Protein AF-A0A1Y1X8G3-F1 (afdb_monomer_lite)

Sequence (186 aa):
MAKITELDNQVKHKPRPRKPLIDDIPEAEKHRIIEETGILKQVKIPKPENQPPPEGYFLQAVLFTIPFTLLFGLFEALVYQQYNNEVTIAMICKKMVKVFPGLLLIIFITCRFRDLKLMTPALTVIGAISGCYLLHVLYNDPAFGVMMRCPGLATFWIYCIFQLDLIPCLISLLPVGAYYYFYYHV

Secondary structure (DSSP, 8-state):
---SSSSSS----PPP-PPPTTTTS-HHHHHHHHHHS-HHHH--------SPPTTHHHHHHHHHHHHHHHHHHHHHHHHHHHTT----HHHHHHHHHHHHHHHHHHHHHHHHTTT-TTHHHHHHHHHHHHHHHHHHHHHH---HHHHTTHHHHHHHHHHHHHHS-HHHHHHHHHHHHHHHHHHH--

Structure (mmCIF, N/CA/C/O backbone):
data_AF-A0A1Y1X8G3-F1
#
_entry.id   AF-A0A1Y1X8G3-F1
#
loop_
_atom_site.group_PDB
_atom_site.id
_atom_site.type_symbol
_atom_site.label_atom_id
_atom_site.label_alt_id
_atom_site.label_comp_id
_atom_site.label_asym_id
_atom_site.label_entity_id
_atom_site.label_seq_id
_atom_site.pdbx_PDB_ins_code
_atom_site.Cartn_x
_atom_site.Cartn_y
_atom_site.Cartn_z
_atom_site.occupancy
_atom_site.B_iso_or_equiv
_atom_site.auth_seq_id
_atom_site.auth_comp_id
_atom_site.auth_asym_id
_atom_site.auth_atom_id
_atom_site.pdbx_PDB_model_num
ATOM 1 N N . MET A 1 1 ? -75.834 -36.274 24.397 1.00 44.62 1 MET A N 1
ATOM 2 C CA . MET A 1 1 ? -75.305 -35.761 23.113 1.00 44.62 1 MET A CA 1
ATOM 3 C C . MET A 1 1 ? -75.464 -34.231 23.074 1.00 44.62 1 MET A C 1
ATOM 5 O O . MET A 1 1 ? -76.351 -33.744 22.403 1.00 44.62 1 MET A O 1
ATOM 9 N N . ALA A 1 2 ? -74.790 -33.380 23.851 1.00 47.91 2 ALA A N 1
ATOM 10 C CA . ALA A 1 2 ? -73.426 -33.361 24.401 1.00 47.91 2 ALA A CA 1
ATOM 11 C C . ALA A 1 2 ? -72.282 -33.093 23.393 1.00 47.91 2 ALA A C 1
ATOM 13 O O . ALA A 1 2 ? -71.134 -33.371 23.713 1.00 47.91 2 ALA A O 1
ATOM 14 N N . LYS A 1 3 ? -72.553 -32.564 22.185 1.00 49.69 3 LYS A N 1
ATOM 15 C CA . LYS A 1 3 ? -71.464 -32.161 21.264 1.00 49.69 3 LYS A CA 1
ATOM 16 C C . LYS A 1 3 ? -71.778 -31.029 20.279 1.00 49.69 3 LYS A C 1
ATOM 18 O O . LYS A 1 3 ? -71.096 -30.891 19.273 1.00 49.69 3 LYS A O 1
ATOM 23 N N . ILE A 1 4 ? -72.789 -30.210 20.566 1.00 44.44 4 ILE A N 1
ATOM 24 C CA . ILE A 1 4 ? -73.095 -29.001 19.772 1.00 44.44 4 ILE A CA 1
ATOM 25 C C . ILE A 1 4 ? -73.105 -27.762 20.694 1.00 44.44 4 ILE A C 1
ATOM 27 O O . ILE A 1 4 ? -73.779 -26.772 20.455 1.00 44.44 4 ILE A O 1
ATOM 31 N N . THR A 1 5 ? -72.335 -27.855 21.785 1.00 51.22 5 THR A N 1
ATOM 32 C CA . THR A 1 5 ? -72.200 -26.882 22.880 1.00 51.22 5 THR A CA 1
ATOM 33 C C . THR A 1 5 ? -71.056 -25.877 22.667 1.00 51.22 5 THR A C 1
ATOM 35 O O . THR A 1 5 ? -70.862 -25.029 23.523 1.00 51.22 5 THR A O 1
ATOM 38 N N . GLU A 1 6 ? -70.287 -25.892 21.570 1.00 49.03 6 GLU A N 1
ATOM 39 C CA . GLU A 1 6 ? -68.989 -25.173 21.592 1.00 49.03 6 GLU A CA 1
ATOM 40 C C . GLU A 1 6 ? -68.577 -24.350 20.365 1.00 49.03 6 GLU A C 1
ATOM 42 O O . GLU A 1 6 ? -67.498 -23.764 20.389 1.00 49.03 6 GLU A O 1
ATOM 47 N N . LEU A 1 7 ? -69.390 -24.238 19.310 1.00 45.31 7 LEU A N 1
ATOM 48 C CA . LEU A 1 7 ? -68.923 -23.609 18.060 1.00 45.31 7 LEU A CA 1
ATOM 49 C C . LEU A 1 7 ? -69.555 -22.260 17.695 1.00 45.31 7 LEU A C 1
ATOM 51 O O . LEU A 1 7 ? -69.033 -21.604 16.801 1.00 45.31 7 LEU A O 1
ATOM 55 N N . ASP A 1 8 ? -70.591 -21.801 18.404 1.00 40.75 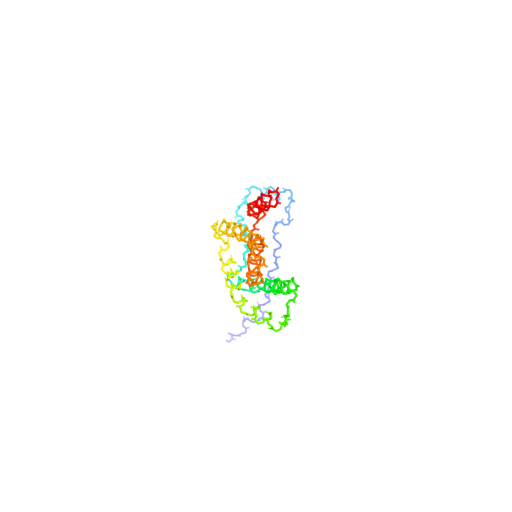8 ASP A N 1
ATOM 56 C CA . ASP A 1 8 ? -71.293 -20.548 18.053 1.00 40.75 8 ASP A CA 1
ATOM 57 C C . ASP A 1 8 ? -70.957 -19.350 18.966 1.00 40.75 8 ASP A C 1
ATOM 59 O O . ASP A 1 8 ? -71.380 -18.227 18.724 1.00 40.75 8 ASP A O 1
ATOM 63 N N . ASN A 1 9 ? -70.135 -19.549 20.004 1.00 43.03 9 ASN A N 1
ATOM 64 C CA . ASN A 1 9 ? -69.800 -18.500 20.981 1.00 43.03 9 ASN A CA 1
ATOM 65 C C . ASN A 1 9 ? -68.307 -18.121 20.990 1.00 43.03 9 ASN A C 1
ATOM 67 O O . ASN A 1 9 ? -67.725 -17.812 22.026 1.00 43.03 9 ASN A O 1
ATOM 71 N N . GLN A 1 10 ? -67.663 -18.179 19.821 1.00 40.12 10 GLN A N 1
ATOM 72 C CA . GLN A 1 10 ? -66.261 -17.786 19.622 1.00 40.12 10 GLN A CA 1
ATOM 73 C C . GLN A 1 10 ? -66.135 -16.652 18.595 1.00 40.12 10 GLN A C 1
ATOM 75 O O . GLN A 1 10 ? -65.187 -16.607 17.807 1.00 40.12 10 GLN A O 1
ATOM 80 N N . VAL A 1 11 ? -67.047 -15.670 18.626 1.00 44.25 11 VAL A N 1
ATOM 81 C CA . VAL A 1 11 ? -66.766 -14.352 18.032 1.00 44.25 11 VAL A CA 1
ATOM 82 C C . VAL A 1 11 ? -65.806 -13.627 18.970 1.00 44.25 11 VAL A C 1
ATOM 84 O O . VAL A 1 11 ? -66.155 -12.813 19.818 1.00 44.25 11 VAL A O 1
ATOM 87 N N . LYS A 1 12 ? -64.548 -14.023 18.817 1.00 41.88 12 LYS A N 1
ATOM 88 C CA . LYS A 1 12 ? -63.339 -13.501 19.433 1.00 41.88 12 LYS A CA 1
ATOM 89 C C . LYS A 1 12 ? -63.343 -11.972 19.319 1.00 41.88 12 LYS A C 1
ATOM 91 O O . LYS A 1 12 ? -62.956 -11.419 18.288 1.00 41.88 12 LYS A O 1
ATOM 96 N N . HIS A 1 13 ? -63.764 -11.268 20.371 1.00 40.78 13 HIS A N 1
ATOM 97 C CA . HIS A 1 13 ? -63.481 -9.843 20.513 1.00 40.78 13 HIS A CA 1
ATOM 98 C C . HIS A 1 13 ? -61.962 -9.685 20.592 1.00 40.78 13 HIS A C 1
ATOM 100 O O . HIS A 1 13 ? -61.344 -9.817 21.645 1.00 40.78 13 HIS A O 1
ATOM 106 N N . LYS A 1 14 ? -61.345 -9.448 19.432 1.00 38.62 14 LYS A N 1
ATOM 107 C CA . LYS A 1 14 ? -59.954 -9.030 19.317 1.00 38.62 14 LYS A CA 1
ATOM 108 C C . LYS A 1 14 ? -59.803 -7.788 20.203 1.00 38.62 14 LYS A C 1
ATOM 110 O O . LYS A 1 14 ? -60.509 -6.807 19.947 1.00 38.62 14 LYS A O 1
ATOM 115 N N . PRO A 1 15 ? -58.951 -7.796 21.245 1.00 44.00 15 PRO A N 1
ATOM 116 C CA . PRO A 1 15 ? -58.710 -6.584 22.006 1.00 44.00 15 PRO A CA 1
ATOM 117 C C . PRO A 1 15 ? -58.197 -5.543 21.014 1.00 44.00 15 PRO A C 1
ATOM 119 O O . PRO A 1 15 ? -57.193 -5.761 20.330 1.00 44.00 15 PRO A O 1
ATOM 122 N N . ARG A 1 16 ? -58.936 -4.436 20.869 1.00 44.53 16 ARG A N 1
ATOM 123 C CA . ARG A 1 16 ? -58.422 -3.258 20.167 1.00 44.53 16 ARG A CA 1
ATOM 124 C C . ARG A 1 16 ? -57.069 -2.934 20.807 1.00 44.53 16 ARG A C 1
ATOM 126 O O . ARG A 1 16 ? -56.993 -3.004 22.038 1.00 44.53 16 ARG A O 1
ATOM 133 N N . PRO A 1 17 ? -56.018 -2.627 20.028 1.00 44.84 17 PRO A N 1
ATOM 134 C CA . PRO A 1 17 ? -54.767 -2.178 20.616 1.00 44.84 17 PRO A CA 1
ATOM 135 C C . PRO A 1 17 ? -55.121 -0.985 21.501 1.00 44.84 17 PRO A C 1
ATOM 137 O O . PRO A 1 17 ? -55.608 0.031 21.002 1.00 44.84 17 PRO A O 1
ATOM 140 N N . ARG A 1 18 ? -55.000 -1.144 22.827 1.00 47.16 18 ARG A N 1
ATOM 141 C CA . ARG A 1 18 ? -55.099 -0.004 23.735 1.00 47.16 18 ARG A CA 1
ATOM 142 C C . ARG A 1 18 ? -54.026 0.948 23.238 1.00 47.16 18 ARG A C 1
ATOM 144 O O . ARG A 1 18 ? -52.855 0.566 23.219 1.00 47.16 18 ARG A O 1
ATOM 151 N N . LYS A 1 19 ? -54.423 2.140 22.784 1.00 47.66 19 LYS A N 1
ATOM 152 C CA . LYS A 1 19 ? -53.458 3.227 22.652 1.00 47.66 19 LYS A CA 1
ATOM 153 C C . LYS A 1 19 ? -52.703 3.278 23.984 1.00 47.66 19 LYS A C 1
ATOM 155 O O . LYS A 1 19 ? -53.359 3.171 25.028 1.00 47.66 19 LYS A O 1
ATOM 160 N N . PRO A 1 20 ? -51.364 3.302 23.980 1.00 59.56 20 PRO A N 1
ATOM 161 C CA . PRO A 1 20 ? -50.639 3.441 25.230 1.00 59.56 20 PRO A CA 1
ATOM 162 C C . PRO A 1 20 ? -51.180 4.687 25.948 1.00 59.56 20 PRO A C 1
ATOM 164 O O . PRO A 1 20 ? -51.382 5.708 25.296 1.00 59.56 20 PRO A O 1
ATOM 167 N N . LEU A 1 21 ? -51.410 4.622 27.269 1.00 58.06 21 LEU A N 1
ATOM 168 C CA . LEU A 1 21 ? -51.869 5.748 28.122 1.00 58.06 21 LEU A CA 1
ATOM 169 C C . LEU A 1 21 ? -50.905 6.964 28.124 1.00 58.06 21 LEU A C 1
ATOM 171 O O . LEU A 1 21 ? -51.005 7.863 28.948 1.00 58.06 21 LEU A O 1
ATOM 175 N N . ILE A 1 22 ? -49.928 6.963 27.225 1.00 53.81 22 ILE A N 1
ATOM 176 C CA . ILE A 1 22 ? -48.846 7.925 27.096 1.00 53.81 22 ILE A CA 1
ATOM 177 C C . ILE A 1 22 ? -49.295 9.112 26.223 1.00 53.81 22 ILE A C 1
ATOM 179 O O . ILE A 1 22 ? -48.708 10.182 26.323 1.00 53.81 22 ILE A O 1
ATOM 183 N N . ASP A 1 23 ? -50.350 8.976 25.410 1.00 59.12 23 ASP A N 1
ATOM 184 C CA . ASP A 1 23 ? -50.827 10.065 24.538 1.00 59.12 23 ASP A CA 1
ATOM 185 C C . ASP A 1 23 ? -51.528 11.209 25.298 1.00 59.12 23 ASP A C 1
ATOM 187 O O . ASP A 1 23 ? -51.501 12.340 24.822 1.00 59.12 23 ASP A O 1
ATOM 191 N N . ASP A 1 24 ? -52.091 10.952 26.486 1.00 65.12 24 ASP A N 1
ATOM 192 C CA . ASP A 1 24 ? -52.867 11.940 27.264 1.00 65.12 24 ASP A CA 1
ATOM 193 C C . ASP A 1 24 ? -52.003 12.811 28.200 1.00 65.12 24 ASP A C 1
ATOM 195 O O . ASP A 1 24 ? -52.507 13.686 28.907 1.00 65.12 24 ASP A O 1
ATOM 199 N N . ILE A 1 25 ? -50.690 12.574 28.226 1.00 62.09 25 ILE A N 1
ATOM 200 C CA . ILE A 1 25 ? -49.741 13.334 29.043 1.00 62.09 25 ILE A CA 1
ATOM 201 C C . ILE A 1 25 ? -49.319 14.587 28.253 1.00 62.09 25 ILE A C 1
ATOM 203 O O . ILE A 1 25 ? -48.899 14.455 27.101 1.00 62.09 25 ILE A O 1
ATOM 207 N N . PRO A 1 26 ? -49.371 15.800 28.831 1.00 74.19 26 PRO A N 1
ATOM 208 C CA . PRO A 1 26 ? -48.812 16.993 28.198 1.00 74.19 26 PRO A CA 1
ATOM 209 C C . PRO A 1 26 ? -47.327 16.786 27.862 1.00 74.19 26 PRO A C 1
ATOM 211 O O . PRO A 1 26 ? -46.572 16.290 28.695 1.00 74.19 26 PRO A O 1
ATOM 214 N N . GLU A 1 27 ? -46.875 17.194 26.671 1.00 66.75 27 GLU A N 1
ATOM 215 C CA . GLU A 1 27 ? -45.494 16.955 26.200 1.00 66.75 27 GLU A CA 1
ATOM 216 C C . GLU A 1 27 ? -44.413 17.428 27.194 1.00 66.75 27 GLU A C 1
ATOM 218 O O . GLU A 1 27 ? -43.382 16.779 27.361 1.00 66.75 27 GLU A O 1
ATOM 223 N N . ALA A 1 28 ? -44.678 18.503 27.941 1.00 71.38 28 ALA A N 1
ATOM 224 C CA . ALA A 1 28 ? -43.782 19.002 28.985 1.00 71.38 28 ALA A CA 1
ATOM 225 C C . ALA A 1 28 ? -43.592 18.018 30.160 1.00 71.38 28 ALA A C 1
ATOM 227 O O . ALA A 1 28 ? -42.495 17.904 30.705 1.00 71.38 28 ALA A O 1
ATOM 228 N N . GLU A 1 29 ? -44.634 17.275 30.540 1.00 67.94 29 GLU A N 1
ATOM 229 C CA . GLU A 1 29 ? -44.549 16.268 31.603 1.00 67.94 29 GLU A CA 1
ATOM 230 C C . GLU A 1 29 ? -43.830 15.004 31.121 1.00 67.94 29 GLU A C 1
ATOM 232 O O . GLU A 1 29 ? -43.111 14.380 31.897 1.00 67.94 29 GLU A O 1
ATOM 237 N N . LYS A 1 30 ? -43.928 14.666 29.827 1.00 69.81 30 LYS A N 1
ATOM 238 C CA . LYS A 1 30 ? -43.169 13.552 29.235 1.00 69.81 30 LYS A CA 1
ATOM 239 C C . LYS A 1 30 ? -41.666 13.781 29.358 1.00 69.81 30 LYS A C 1
ATOM 241 O O . LYS A 1 30 ? -40.955 12.880 29.792 1.00 69.81 30 LYS A O 1
ATOM 246 N N . HIS A 1 31 ? -41.192 14.986 29.033 1.00 66.50 31 HIS A N 1
ATOM 247 C CA . HIS A 1 31 ? -39.776 15.340 29.164 1.00 66.50 31 HIS A CA 1
ATOM 248 C C . HIS A 1 31 ? -39.287 15.242 30.612 1.00 66.50 31 HIS A C 1
ATOM 250 O O . HIS A 1 31 ? -38.250 14.625 30.855 1.00 66.50 31 HIS A O 1
ATOM 256 N N . ARG A 1 32 ? -40.077 15.736 31.576 1.00 75.88 32 ARG A N 1
ATOM 257 C CA . ARG A 1 32 ? -39.757 15.610 33.006 1.00 75.88 32 ARG A CA 1
ATOM 258 C C . ARG A 1 32 ? -39.672 14.147 33.444 1.00 75.88 32 ARG A C 1
ATOM 260 O O . ARG A 1 32 ? -38.699 13.756 34.076 1.00 75.88 32 ARG A O 1
ATOM 267 N N . ILE A 1 33 ? -40.643 13.319 33.055 1.00 74.88 33 ILE A N 1
ATOM 268 C CA . ILE A 1 33 ? -40.664 11.888 33.396 1.00 74.88 33 ILE A CA 1
ATOM 269 C C . ILE A 1 33 ? -39.457 11.169 32.785 1.00 74.88 33 ILE A C 1
ATOM 271 O O . ILE A 1 33 ? -38.839 10.340 33.443 1.00 74.88 33 ILE A O 1
ATOM 275 N N . ILE A 1 34 ? -39.079 11.479 31.546 1.00 72.25 34 ILE A N 1
ATOM 276 C CA . ILE A 1 34 ? -37.925 10.867 30.873 1.00 72.25 34 ILE A CA 1
ATOM 277 C C . ILE A 1 34 ? -36.602 11.240 31.568 1.00 72.25 34 ILE A C 1
ATOM 279 O O . ILE A 1 34 ? -35.710 10.393 31.688 1.00 72.25 34 ILE A O 1
ATOM 283 N N . GLU A 1 35 ? -36.484 12.476 32.056 1.00 75.38 35 GLU A N 1
ATOM 284 C CA . GLU A 1 35 ? -35.329 12.949 32.824 1.00 75.38 35 GLU A CA 1
ATOM 285 C C . GLU A 1 35 ? -35.274 12.334 34.231 1.00 75.38 35 GLU A C 1
ATOM 287 O O . GLU A 1 35 ? -34.225 11.821 34.629 1.00 75.38 35 GLU A O 1
ATOM 292 N N . GLU A 1 36 ? -36.399 12.311 34.954 1.00 75.94 36 GLU A N 1
ATOM 293 C CA . GLU A 1 36 ? -36.515 11.772 36.318 1.00 75.94 36 GLU A CA 1
ATOM 294 C C . GLU A 1 36 ? -36.340 10.251 36.368 1.00 75.94 36 GLU A C 1
ATOM 296 O O . GLU A 1 36 ? -35.670 9.720 37.254 1.00 75.94 36 GLU A O 1
ATOM 301 N N . THR A 1 37 ? -36.909 9.529 35.402 1.00 74.31 37 THR A N 1
ATOM 302 C CA . THR A 1 37 ? -36.803 8.062 35.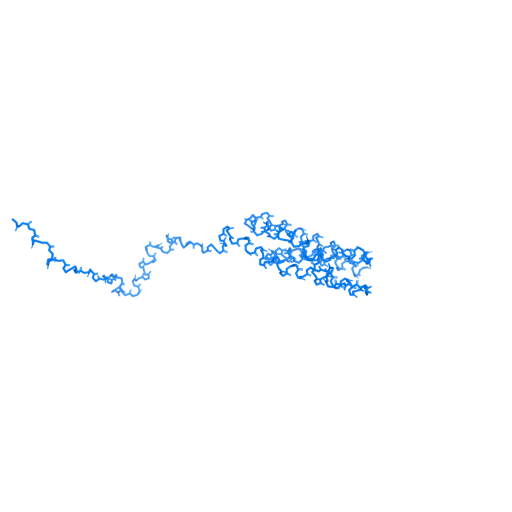340 1.00 74.31 37 THR A CA 1
ATOM 303 C C . THR A 1 37 ? -35.427 7.595 34.875 1.00 74.31 37 THR A C 1
ATOM 305 O O . THR A 1 37 ? -35.094 6.418 35.018 1.00 74.31 37 THR A O 1
ATOM 308 N N . GLY A 1 38 ? -34.612 8.490 34.303 1.00 69.94 38 GLY A N 1
ATOM 309 C CA . GLY A 1 38 ? -33.283 8.156 33.798 1.00 69.94 38 GLY A CA 1
ATOM 310 C C . GLY A 1 38 ? -33.294 7.064 32.723 1.00 69.94 38 GLY A C 1
ATOM 311 O O . GLY A 1 38 ? -32.249 6.467 32.454 1.00 69.94 38 GLY A O 1
ATOM 312 N N . ILE A 1 39 ? -34.448 6.799 32.095 1.00 71.69 39 ILE A N 1
ATOM 313 C CA . ILE A 1 39 ? -34.635 5.718 31.117 1.00 71.69 39 ILE A CA 1
ATOM 314 C C . ILE A 1 39 ? -33.644 5.869 29.962 1.00 71.69 39 ILE A C 1
ATOM 316 O O . ILE A 1 39 ? -33.047 4.885 29.537 1.00 71.69 39 ILE A O 1
ATOM 320 N N . LEU A 1 40 ? -33.358 7.100 29.524 1.00 65.06 40 LEU A N 1
ATOM 321 C CA . LEU A 1 40 ? -32.369 7.363 28.471 1.00 65.06 40 LEU A CA 1
ATOM 322 C C . LEU A 1 40 ? -30.938 6.941 28.844 1.00 65.06 40 LEU A C 1
ATOM 324 O O . LEU A 1 40 ? -30.152 6.632 27.955 1.00 65.06 40 LEU A O 1
ATOM 328 N N . LYS A 1 41 ? -30.590 6.901 30.139 1.00 66.12 41 LYS A N 1
ATOM 329 C CA . LYS A 1 41 ? -29.287 6.400 30.617 1.00 66.12 41 LYS A CA 1
ATOM 330 C C . LYS A 1 41 ? -29.274 4.877 30.773 1.00 66.12 41 LYS A C 1
ATOM 332 O O . LYS A 1 41 ? -28.214 4.267 30.657 1.00 66.12 41 LYS A O 1
ATOM 337 N N . GLN A 1 42 ? -30.428 4.267 31.053 1.00 63.94 42 GLN A N 1
ATOM 338 C CA . GLN A 1 42 ? -30.577 2.811 31.186 1.00 63.94 42 GLN A CA 1
ATOM 339 C C . GLN A 1 42 ? -30.714 2.100 29.839 1.00 63.94 42 GLN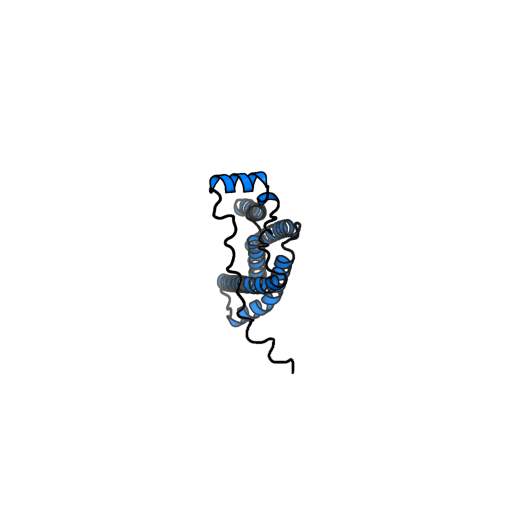 A C 1
ATOM 341 O O . GLN A 1 42 ? -30.311 0.942 29.711 1.00 63.94 42 GLN A O 1
ATOM 346 N N . VAL A 1 43 ? -31.224 2.791 28.818 1.00 62.78 43 VAL A N 1
ATOM 347 C CA . VAL A 1 43 ? -31.158 2.331 27.436 1.00 62.78 43 VAL A CA 1
ATOM 348 C C . VAL A 1 43 ? -29.696 2.418 27.004 1.00 62.78 43 VAL A C 1
ATOM 350 O O . VAL A 1 43 ? -29.232 3.418 26.460 1.00 62.78 43 VAL A O 1
ATOM 353 N N . LYS A 1 44 ? -28.951 1.329 27.229 1.00 54.16 44 LYS A N 1
ATOM 354 C CA . LYS A 1 44 ? -27.812 0.987 26.379 1.00 54.16 44 LYS A CA 1
ATOM 355 C C . LYS A 1 44 ? -28.381 0.892 24.972 1.00 54.16 44 LYS A C 1
ATOM 357 O O . LYS A 1 44 ? -28.839 -0.173 24.570 1.00 54.16 44 LYS A O 1
ATOM 362 N N . ILE A 1 45 ? -28.391 2.006 24.242 1.00 57.84 45 ILE A N 1
ATOM 363 C CA . ILE A 1 45 ? -28.479 1.962 22.790 1.00 57.84 45 ILE A CA 1
ATOM 364 C C . ILE A 1 45 ? -27.332 1.026 22.420 1.00 57.84 45 ILE A C 1
ATOM 366 O O . ILE A 1 45 ? -26.184 1.352 22.755 1.00 57.84 45 ILE A O 1
ATOM 370 N N . PRO A 1 46 ? -27.603 -0.169 21.861 1.00 50.50 46 PRO A N 1
ATOM 371 C CA . PRO A 1 46 ? -26.543 -0.980 21.303 1.00 50.50 46 PRO A CA 1
ATOM 372 C C . PRO A 1 46 ? -25.850 -0.032 20.346 1.00 50.50 46 PRO A C 1
ATOM 374 O O . PRO A 1 46 ? -26.484 0.459 19.409 1.00 50.50 46 PRO A O 1
ATOM 377 N N . LYS A 1 47 ? -24.608 0.345 20.670 1.00 51.44 47 LYS A N 1
ATOM 378 C CA . LYS A 1 47 ? -23.773 1.138 19.777 1.00 51.44 47 LYS A CA 1
ATOM 379 C C . LYS A 1 47 ? -23.956 0.454 18.428 1.00 51.44 47 LYS A C 1
ATOM 381 O O . LYS A 1 47 ? -23.712 -0.752 18.419 1.00 51.44 47 LYS A O 1
ATOM 386 N N . PRO A 1 48 ? -24.497 1.115 17.382 1.00 50.38 48 PRO A N 1
ATOM 387 C CA . PRO A 1 48 ? -24.644 0.463 16.097 1.00 50.38 48 PRO A CA 1
ATOM 388 C C . PRO A 1 48 ? -23.246 -0.024 15.775 1.00 50.38 48 PRO A C 1
ATOM 390 O O . PRO A 1 48 ? -22.312 0.767 15.615 1.00 50.38 48 PRO A O 1
ATOM 393 N N . GLU A 1 49 ? -23.076 -1.332 15.899 1.00 51.00 49 GLU A N 1
ATOM 394 C CA . GLU A 1 49 ? -21.825 -2.005 15.680 1.00 51.00 49 GLU A CA 1
ATOM 395 C C . GLU A 1 49 ? -21.699 -1.937 14.169 1.00 51.00 49 GLU A C 1
ATOM 397 O O . GLU A 1 49 ? -22.124 -2.819 13.439 1.00 51.00 49 GLU A O 1
ATOM 402 N N . ASN A 1 50 ? -21.191 -0.801 13.682 1.00 53.84 50 ASN A N 1
ATOM 403 C CA . ASN A 1 50 ? -20.840 -0.545 12.288 1.00 53.84 50 ASN A CA 1
ATOM 404 C C . ASN A 1 50 ? -19.666 -1.445 11.851 1.00 53.84 50 ASN A C 1
ATOM 406 O O . ASN A 1 50 ? -18.949 -1.125 10.905 1.00 53.84 50 ASN A O 1
ATOM 410 N N . GLN A 1 51 ? -19.419 -2.537 12.573 1.00 55.66 51 GLN A N 1
ATOM 411 C CA . GLN A 1 51 ? -18.508 -3.586 12.186 1.00 55.66 51 GLN A CA 1
ATOM 412 C C . GLN A 1 51 ? -19.350 -4.602 11.419 1.00 55.66 51 GLN A C 1
ATOM 414 O O . GLN A 1 51 ? -20.335 -5.114 11.958 1.00 55.66 51 GLN A O 1
ATOM 419 N N . PRO A 1 52 ? -19.034 -4.850 10.138 1.00 56.16 52 PRO A N 1
ATOM 420 C CA . PRO A 1 52 ? -19.729 -5.883 9.400 1.00 56.16 52 PRO A CA 1
ATOM 421 C C . PRO A 1 52 ? -19.624 -7.204 10.183 1.00 56.16 52 PRO A C 1
ATOM 423 O O . PRO A 1 52 ? -18.593 -7.451 10.818 1.00 56.16 52 PRO A O 1
ATOM 426 N N . PRO A 1 53 ? -20.666 -8.058 10.148 1.00 64.50 53 PRO A N 1
ATOM 427 C CA . PRO A 1 53 ? -20.597 -9.385 10.743 1.00 64.50 53 PRO A CA 1
ATOM 428 C C . PRO A 1 53 ? -19.316 -10.104 10.286 1.00 64.50 53 PRO A C 1
ATOM 430 O O . PRO A 1 53 ? -18.822 -9.803 9.197 1.00 64.50 53 PRO A O 1
ATOM 433 N N . PRO A 1 54 ? -18.791 -11.088 11.036 1.00 62.91 54 PRO A N 1
ATOM 434 C CA . PRO A 1 54 ? -17.566 -11.812 10.677 1.00 62.91 54 PRO A CA 1
ATOM 435 C C . PRO A 1 54 ? -17.521 -12.323 9.222 1.00 62.91 54 PRO A C 1
ATOM 437 O O . PRO A 1 54 ? -16.453 -12.403 8.617 1.00 62.91 54 PRO A O 1
ATOM 440 N N . GLU A 1 55 ? -18.687 -12.617 8.645 1.00 64.81 55 GLU A N 1
ATOM 441 C CA . GLU A 1 55 ? -18.886 -13.058 7.259 1.00 64.81 55 GLU A CA 1
ATOM 442 C C . GLU A 1 55 ? -18.682 -11.934 6.219 1.00 64.81 55 GLU A C 1
ATOM 444 O O . GLU A 1 55 ? -18.276 -12.182 5.083 1.00 64.81 55 GLU A O 1
ATOM 449 N N . GLY A 1 56 ? -18.890 -10.674 6.609 1.00 78.94 56 GLY A N 1
ATOM 450 C CA . GLY A 1 56 ? -18.737 -9.494 5.759 1.00 78.94 56 GLY A CA 1
ATOM 451 C C . GLY A 1 56 ? -17.284 -9.094 5.483 1.00 78.94 56 GLY A C 1
ATOM 452 O O . GLY A 1 56 ? -17.026 -8.438 4.473 1.00 78.94 56 GLY A O 1
ATOM 453 N N . TYR A 1 57 ? -16.319 -9.529 6.303 1.00 81.38 57 TYR A N 1
ATOM 454 C CA . TYR A 1 57 ? -14.900 -9.199 6.100 1.00 81.38 57 TYR A CA 1
ATOM 455 C C . TYR A 1 57 ? -14.319 -9.811 4.825 1.00 81.38 57 TYR A C 1
ATOM 457 O O . TYR A 1 57 ? -13.489 -9.186 4.167 1.00 81.38 57 TYR A O 1
ATOM 465 N N . PHE A 1 58 ? -14.761 -11.014 4.449 1.00 87.12 58 PHE A N 1
ATOM 466 C CA . PHE A 1 58 ? -14.300 -11.657 3.219 1.00 87.12 58 PHE A CA 1
ATOM 467 C C . PHE A 1 58 ? -14.790 -10.903 1.981 1.00 87.12 58 PHE A C 1
ATOM 469 O O . PHE A 1 58 ? -13.987 -10.543 1.121 1.00 87.12 58 PHE A O 1
ATOM 476 N N . LEU A 1 59 ? -16.091 -10.599 1.918 1.00 88.81 59 LEU A N 1
ATOM 477 C CA . LEU A 1 59 ? -16.667 -9.839 0.810 1.00 88.81 59 LEU A CA 1
ATOM 478 C C . LEU A 1 59 ? -16.035 -8.446 0.711 1.00 88.81 59 LEU A C 1
ATOM 480 O O . LEU A 1 59 ? -15.657 -8.016 -0.374 1.00 88.81 59 LEU A O 1
ATOM 484 N N . GLN A 1 60 ? -15.853 -7.771 1.846 1.00 88.06 60 GLN A N 1
ATOM 485 C CA . GLN A 1 60 ? -15.176 -6.481 1.909 1.00 88.06 60 GLN A CA 1
ATOM 486 C C . GLN A 1 60 ? -13.734 -6.565 1.383 1.00 88.06 60 GLN A C 1
ATOM 488 O O . GLN A 1 60 ? -13.316 -5.712 0.601 1.00 88.06 60 GLN A O 1
ATOM 493 N N . ALA A 1 61 ? -12.985 -7.605 1.758 1.00 90.56 61 ALA A N 1
ATOM 494 C CA . ALA A 1 61 ? -11.625 -7.806 1.272 1.00 90.56 61 ALA A CA 1
ATOM 495 C C . ALA A 1 61 ? -11.583 -8.055 -0.242 1.00 90.56 61 ALA A C 1
ATOM 497 O O . ALA A 1 61 ? -10.757 -7.461 -0.935 1.00 90.56 61 ALA A O 1
ATOM 498 N N . VAL A 1 62 ? -12.499 -8.869 -0.778 1.00 91.94 62 VAL A N 1
ATOM 499 C CA . VAL A 1 62 ? -12.637 -9.091 -2.228 1.00 91.94 62 VAL A CA 1
ATOM 500 C C . VAL A 1 62 ? -12.944 -7.779 -2.949 1.00 91.94 62 VAL A C 1
ATOM 502 O O . VAL A 1 62 ? -12.273 -7.447 -3.926 1.00 91.94 62 VAL A O 1
ATOM 505 N N . LEU A 1 63 ? -13.904 -7.002 -2.439 1.00 92.06 63 LEU A N 1
ATOM 506 C CA . LEU A 1 63 ? -14.297 -5.715 -3.013 1.00 92.06 63 LEU A CA 1
ATOM 507 C C . LEU A 1 63 ? -13.138 -4.715 -3.046 1.00 92.06 63 LEU A C 1
ATOM 509 O O . LEU A 1 63 ? -12.991 -4.009 -4.038 1.00 92.06 63 LEU A O 1
ATOM 513 N N . PHE A 1 64 ? -12.287 -4.682 -2.017 1.00 91.44 64 PHE A N 1
ATOM 514 C CA . PHE A 1 64 ? -11.085 -3.844 -2.018 1.00 91.44 64 PHE A CA 1
ATOM 515 C C . PHE A 1 64 ? -9.962 -4.400 -2.897 1.00 91.44 64 PHE A C 1
ATOM 517 O O . PHE A 1 64 ? -9.234 -3.633 -3.519 1.00 91.44 64 PHE A O 1
ATOM 524 N N . THR A 1 65 ? -9.821 -5.718 -3.017 1.00 94.38 65 THR A N 1
ATOM 525 C CA . THR A 1 65 ? -8.743 -6.322 -3.818 1.00 94.38 65 THR A CA 1
ATOM 526 C C . THR A 1 65 ? -8.857 -5.962 -5.301 1.00 94.38 65 THR A C 1
ATOM 528 O O . THR A 1 65 ? -7.837 -5.777 -5.964 1.00 94.38 65 THR A O 1
ATOM 531 N N . ILE A 1 66 ? -10.078 -5.803 -5.822 1.00 93.81 66 ILE A N 1
ATOM 532 C CA . ILE A 1 66 ? -10.334 -5.440 -7.226 1.00 93.81 66 ILE A CA 1
ATOM 533 C C . ILE A 1 66 ? -9.657 -4.106 -7.615 1.00 93.81 66 ILE A C 1
ATOM 535 O O . ILE A 1 66 ? -8.786 -4.134 -8.490 1.00 93.81 66 ILE A O 1
ATOM 539 N N . PRO A 1 67 ? -9.968 -2.949 -6.990 1.00 95.12 67 PRO A N 1
ATOM 540 C CA . PRO A 1 67 ? -9.337 -1.678 -7.339 1.00 95.12 67 PRO A CA 1
ATOM 541 C C . PRO A 1 67 ? -7.825 -1.668 -7.080 1.00 95.12 67 PRO A C 1
ATOM 543 O O . PRO A 1 67 ? -7.091 -1.107 -7.889 1.00 95.12 67 PRO A O 1
ATOM 546 N N . PHE A 1 68 ? -7.323 -2.331 -6.029 1.00 95.06 68 PHE A N 1
ATOM 547 C CA . PHE A 1 68 ? -5.873 -2.411 -5.788 1.00 95.06 68 PHE A CA 1
ATOM 548 C C . PHE A 1 68 ? -5.141 -3.255 -6.838 1.00 95.06 68 PHE A C 1
ATOM 550 O O . PHE A 1 68 ? -4.028 -2.916 -7.236 1.00 95.06 68 PHE A O 1
ATOM 557 N N . THR A 1 69 ? -5.769 -4.314 -7.349 1.00 95.38 69 THR A N 1
ATOM 558 C CA . THR A 1 69 ? -5.196 -5.111 -8.443 1.00 95.38 69 THR A CA 1
ATOM 559 C C . THR A 1 69 ? -5.167 -4.316 -9.750 1.00 95.38 69 THR A C 1
ATOM 561 O O . THR A 1 69 ? -4.190 -4.392 -10.495 1.00 95.38 69 THR A O 1
ATOM 564 N N . LEU A 1 70 ? -6.200 -3.511 -10.022 1.00 95.44 70 LEU A N 1
ATOM 565 C CA . LEU A 1 70 ? -6.208 -2.585 -11.160 1.00 95.44 70 LEU A CA 1
ATOM 566 C C . LEU A 1 70 ? -5.124 -1.511 -11.021 1.00 95.44 70 LEU A C 1
ATOM 568 O O . LEU A 1 70 ? -4.406 -1.245 -11.981 1.00 95.44 70 LEU A O 1
ATOM 572 N N . LEU A 1 71 ? -4.958 -0.946 -9.822 1.00 95.50 71 LEU A N 1
ATOM 573 C CA . LEU A 1 71 ? -3.898 0.012 -9.514 1.00 95.50 71 LEU A CA 1
ATOM 574 C C . LEU A 1 71 ? -2.502 -0.591 -9.743 1.00 95.50 71 LEU A C 1
ATOM 576 O O . LEU A 1 71 ? -1.641 0.060 -10.327 1.00 95.50 71 LEU A O 1
ATOM 580 N N . PHE A 1 72 ? -2.289 -1.847 -9.339 1.00 95.69 72 PHE A N 1
ATOM 581 C CA . PHE A 1 72 ? -1.057 -2.581 -9.638 1.00 95.69 72 PHE A CA 1
ATOM 582 C C . PHE A 1 72 ? -0.814 -2.693 -11.150 1.00 95.69 72 PHE A C 1
ATOM 584 O O . PHE A 1 72 ? 0.273 -2.366 -11.623 1.00 95.69 72 PHE A O 1
ATOM 591 N N . GLY A 1 73 ? -1.831 -3.108 -11.914 1.00 94.56 73 GLY A N 1
ATOM 592 C CA . GLY A 1 73 ? -1.737 -3.211 -13.373 1.00 94.56 73 GLY A CA 1
ATOM 593 C C . GLY A 1 73 ? -1.448 -1.866 -14.047 1.00 94.56 73 GLY A C 1
ATOM 594 O O . GLY A 1 73 ? -0.668 -1.812 -14.995 1.00 94.56 73 GLY A O 1
ATOM 595 N N . LEU A 1 74 ? -2.016 -0.774 -13.522 1.00 95.00 74 LEU A N 1
ATOM 596 C CA . LEU A 1 74 ? -1.736 0.585 -13.982 1.00 95.00 74 LEU A CA 1
ATOM 597 C C . LEU A 1 74 ? -0.269 0.962 -13.760 1.00 95.00 74 LEU A C 1
ATOM 599 O O . LEU A 1 74 ? 0.386 1.400 -14.701 1.00 95.00 74 LEU A O 1
ATOM 603 N N . PHE A 1 75 ? 0.274 0.767 -12.555 1.00 94.88 75 PHE A N 1
ATOM 604 C CA . PHE A 1 75 ? 1.692 1.044 -12.313 1.00 94.88 75 PHE A CA 1
ATOM 605 C C . PHE A 1 75 ? 2.605 0.167 -13.161 1.00 94.88 75 PHE A C 1
ATOM 607 O O . PHE A 1 75 ? 3.631 0.643 -13.638 1.00 94.88 75 PHE A O 1
ATOM 614 N N . GLU A 1 76 ? 2.231 -1.091 -13.390 1.00 94.19 76 GLU A N 1
ATOM 615 C CA . GLU A 1 76 ? 2.980 -1.962 -14.285 1.00 94.19 76 GLU A CA 1
ATOM 616 C C . GLU A 1 76 ? 3.022 -1.381 -15.706 1.00 94.19 76 GLU A C 1
ATOM 618 O O . GLU A 1 76 ? 4.104 -1.225 -16.271 1.00 94.19 76 GLU A O 1
ATOM 623 N N . ALA A 1 77 ? 1.868 -0.991 -16.256 1.00 93.06 77 ALA A N 1
ATOM 624 C CA . ALA A 1 77 ? 1.781 -0.370 -17.575 1.00 93.06 77 ALA A CA 1
ATOM 625 C C . ALA A 1 77 ? 2.608 0.924 -17.663 1.00 93.06 77 ALA A C 1
ATOM 627 O O . ALA A 1 77 ? 3.315 1.131 -18.648 1.00 93.06 77 ALA A O 1
ATOM 628 N N . LEU A 1 78 ? 2.575 1.755 -16.615 1.00 93.06 78 LEU A N 1
ATOM 629 C CA . LEU A 1 78 ? 3.363 2.985 -16.541 1.00 93.06 78 LEU A CA 1
ATOM 630 C C . LEU A 1 78 ? 4.867 2.705 -16.582 1.00 93.06 78 LEU A C 1
ATOM 632 O O . LEU A 1 78 ? 5.577 3.387 -17.314 1.00 93.06 78 LEU A O 1
ATOM 636 N N . VAL A 1 79 ? 5.360 1.690 -15.865 1.00 92.62 79 VAL A N 1
ATOM 637 C CA . VAL A 1 79 ? 6.785 1.319 -15.914 1.00 92.62 79 VAL A CA 1
ATOM 638 C C . VAL A 1 79 ? 7.180 0.846 -17.313 1.00 92.62 79 VAL A C 1
ATOM 640 O O . VAL A 1 79 ? 8.218 1.250 -17.823 1.00 92.62 79 VAL A O 1
ATOM 643 N N . TYR A 1 80 ? 6.359 0.043 -17.990 1.00 93.38 80 TYR A N 1
ATOM 644 C CA . TYR A 1 80 ? 6.661 -0.348 -19.373 1.00 93.38 80 TYR A CA 1
ATOM 645 C C . TYR A 1 80 ? 6.677 0.847 -20.332 1.00 93.38 80 TYR A C 1
ATOM 647 O O . TYR A 1 80 ? 7.582 0.956 -21.162 1.00 93.38 80 TYR A O 1
ATOM 655 N N . GLN A 1 81 ? 5.730 1.774 -20.172 1.00 92.06 81 GLN A N 1
ATOM 656 C CA . GLN A 1 81 ? 5.655 2.993 -20.972 1.00 92.06 81 GLN A CA 1
ATOM 657 C C . GLN A 1 81 ? 6.848 3.930 -20.718 1.00 92.06 81 GLN A C 1
ATOM 659 O O . GLN A 1 81 ? 7.385 4.493 -21.668 1.00 92.06 81 GLN A O 1
ATOM 664 N N . GLN A 1 82 ? 7.302 4.065 -19.467 1.00 91.50 82 GLN A N 1
ATOM 665 C CA . GLN A 1 82 ? 8.450 4.903 -19.087 1.00 91.50 82 GLN A CA 1
ATOM 666 C C . GLN A 1 82 ? 9.761 4.468 -19.752 1.00 91.50 82 GLN A C 1
ATOM 668 O O . GLN A 1 82 ? 10.608 5.308 -20.037 1.00 91.50 82 GLN A O 1
ATOM 673 N N . TYR A 1 83 ? 9.925 3.170 -20.011 1.00 91.12 83 TYR A N 1
ATOM 674 C CA . TYR A 1 83 ? 11.144 2.603 -20.596 1.00 91.12 83 TYR A CA 1
ATOM 675 C C . TYR A 1 83 ? 10.980 2.235 -22.072 1.00 91.12 83 TYR A C 1
ATOM 677 O O . TYR A 1 83 ? 11.858 1.588 -22.635 1.00 91.12 83 TYR A O 1
ATOM 685 N N . ASN A 1 84 ? 9.862 2.638 -22.690 1.00 88.88 84 ASN A N 1
ATOM 686 C CA . ASN A 1 84 ? 9.527 2.334 -24.079 1.00 88.88 84 ASN A CA 1
ATOM 687 C C . ASN A 1 84 ? 9.685 0.836 -24.422 1.00 88.88 84 ASN A C 1
ATOM 689 O O . ASN A 1 84 ? 10.172 0.476 -25.492 1.00 88.88 84 ASN A O 1
ATOM 693 N N . ASN A 1 85 ? 9.311 -0.036 -23.480 1.00 88.56 85 ASN A N 1
ATOM 694 C CA . ASN A 1 85 ? 9.397 -1.483 -23.637 1.00 88.56 85 ASN A CA 1
ATOM 695 C C . ASN A 1 85 ? 8.058 -2.046 -24.110 1.00 88.56 85 ASN A C 1
ATOM 697 O O . ASN A 1 85 ? 6.996 -1.664 -23.614 1.00 88.56 85 ASN A O 1
ATOM 701 N N . GLU A 1 86 ? 8.107 -3.010 -25.026 1.00 87.06 86 GLU A N 1
ATOM 702 C CA . GLU A 1 86 ? 6.905 -3.670 -25.526 1.00 87.06 86 GLU A CA 1
ATOM 703 C C . GLU A 1 86 ? 6.251 -4.502 -24.419 1.00 87.06 86 GLU A C 1
ATOM 705 O O . GLU A 1 86 ? 6.835 -5.446 -23.878 1.00 87.06 86 GLU A O 1
ATOM 710 N N . VAL A 1 87 ? 5.011 -4.151 -24.083 1.00 86.19 87 VAL A N 1
ATOM 711 C CA . VAL A 1 87 ? 4.195 -4.906 -23.139 1.00 86.19 87 VAL A CA 1
ATOM 712 C C . VAL A 1 87 ? 2.904 -5.338 -23.800 1.00 86.19 87 VAL A C 1
ATOM 714 O O . VAL A 1 87 ? 2.144 -4.544 -24.349 1.00 86.19 87 VAL A O 1
ATOM 717 N N . THR A 1 88 ? 2.629 -6.634 -23.732 1.00 91.88 88 THR A N 1
ATOM 718 C CA . THR A 1 88 ? 1.330 -7.161 -24.133 1.00 91.88 88 THR A CA 1
ATOM 719 C C . THR A 1 88 ? 0.372 -7.083 -22.950 1.00 91.88 88 THR A C 1
ATOM 721 O O . THR A 1 88 ? 0.715 -7.512 -21.848 1.00 91.88 88 THR A O 1
ATOM 724 N N . ILE A 1 89 ? -0.868 -6.642 -23.182 1.00 89.75 89 ILE A N 1
ATOM 725 C CA . ILE A 1 89 ? -1.934 -6.603 -22.160 1.00 89.75 89 ILE A CA 1
ATOM 726 C C . ILE A 1 89 ? -2.077 -7.964 -21.457 1.00 89.75 89 ILE A C 1
ATOM 728 O O . ILE A 1 89 ? -2.196 -8.035 -20.237 1.00 89.75 89 ILE A O 1
ATOM 732 N N . ALA A 1 90 ? -1.955 -9.064 -22.206 1.00 92.50 90 ALA A N 1
ATOM 733 C CA . ALA A 1 90 ? -1.987 -10.419 -21.662 1.00 92.50 90 ALA A CA 1
ATOM 734 C C . ALA A 1 90 ? -0.899 -10.690 -20.600 1.00 92.50 90 ALA A C 1
ATOM 736 O O . ALA A 1 90 ? -1.144 -11.433 -19.648 1.00 92.50 90 ALA A O 1
ATOM 737 N N . MET A 1 91 ? 0.291 -10.088 -20.724 1.00 91.62 91 MET A N 1
ATOM 738 C CA . MET A 1 91 ? 1.368 -10.230 -19.735 1.00 91.62 91 MET A CA 1
ATOM 739 C C . MET A 1 91 ? 1.026 -9.513 -18.428 1.00 91.62 91 MET A C 1
ATOM 741 O O . MET A 1 91 ? 1.214 -10.097 -17.358 1.00 91.62 91 MET A O 1
ATOM 745 N N . ILE A 1 92 ? 0.471 -8.302 -18.525 1.00 92.56 92 ILE A N 1
ATOM 746 C CA . ILE A 1 92 ? 0.001 -7.523 -17.372 1.00 92.56 92 ILE A CA 1
ATOM 747 C C . ILE A 1 92 ? -1.128 -8.288 -16.677 1.00 92.56 92 ILE A C 1
ATOM 749 O O . ILE A 1 92 ? -1.046 -8.566 -15.483 1.00 92.56 92 ILE A O 1
ATOM 753 N N . CYS A 1 93 ? -2.133 -8.756 -17.427 1.00 94.56 93 CYS A N 1
ATOM 754 C CA . CYS A 1 93 ? -3.224 -9.559 -16.871 1.00 94.56 93 CYS A CA 1
ATOM 755 C C . CYS A 1 93 ? -2.708 -10.817 -16.155 1.00 94.56 93 CYS A C 1
ATOM 757 O O . CYS A 1 93 ? -3.153 -11.134 -15.053 1.00 94.56 93 CYS A O 1
ATOM 759 N N . LYS A 1 94 ? -1.724 -11.521 -16.732 1.00 94.69 94 LYS A N 1
ATOM 760 C CA . LYS A 1 94 ? -1.118 -12.704 -16.103 1.00 94.69 94 LYS A CA 1
ATOM 761 C C . LYS A 1 94 ? -0.437 -12.369 -14.774 1.00 94.69 94 LYS A C 1
ATOM 763 O O . LYS A 1 94 ? -0.494 -13.176 -13.848 1.00 94.69 94 LYS A O 1
ATOM 768 N N . LYS A 1 95 ? 0.219 -11.213 -14.659 1.00 92.75 95 LYS A N 1
ATOM 769 C CA . LYS A 1 95 ? 0.832 -10.763 -13.400 1.00 92.75 95 LYS A CA 1
ATOM 770 C C . LYS A 1 95 ? -0.209 -10.287 -12.395 1.00 92.75 95 LYS A C 1
ATOM 772 O O . LYS A 1 95 ? -0.112 -10.673 -11.236 1.00 92.75 95 LYS A O 1
ATOM 777 N N . MET A 1 96 ? -1.242 -9.569 -12.831 1.00 94.94 96 MET A N 1
ATOM 778 C CA . MET A 1 96 ? -2.377 -9.193 -11.982 1.00 94.94 96 MET A CA 1
ATOM 779 C C . MET A 1 96 ? -3.022 -10.424 -11.338 1.00 94.94 96 MET A C 1
ATOM 781 O O . MET A 1 96 ? -3.203 -10.445 -10.126 1.00 94.94 96 MET A O 1
ATOM 785 N N . VAL A 1 97 ? -3.277 -11.489 -12.109 1.00 95.19 97 VAL A N 1
ATOM 786 C CA . VAL A 1 97 ? -3.821 -12.756 -11.582 1.00 95.19 97 VAL A CA 1
ATOM 787 C C . VAL A 1 97 ? -2.881 -13.402 -10.557 1.00 95.19 97 VAL A C 1
ATOM 789 O O . VAL A 1 97 ? -3.346 -13.955 -9.565 1.00 95.19 97 VAL A O 1
ATOM 792 N N . LYS A 1 98 ? -1.559 -13.316 -10.757 1.00 93.88 98 LYS A N 1
ATOM 793 C CA . LYS A 1 98 ? -0.569 -13.834 -9.795 1.00 93.88 98 LYS A CA 1
ATOM 794 C C . LYS A 1 98 ? -0.510 -13.023 -8.500 1.00 93.88 98 LYS A C 1
ATOM 796 O O . LYS A 1 98 ? -0.299 -13.601 -7.440 1.00 93.88 98 LYS A O 1
ATOM 801 N N . VAL A 1 99 ? -0.665 -11.703 -8.584 1.00 93.38 99 VAL A N 1
ATOM 802 C CA . VAL A 1 99 ? -0.596 -10.788 -7.433 1.00 93.38 99 VAL A CA 1
ATOM 803 C C . VAL A 1 99 ? -1.912 -10.760 -6.652 1.00 93.38 99 VAL A C 1
ATOM 805 O O . VAL A 1 99 ? -1.895 -10.597 -5.433 1.00 93.38 99 VAL A O 1
ATOM 808 N N . PHE A 1 100 ? -3.037 -11.002 -7.327 1.00 94.00 100 PHE A N 1
ATOM 809 C CA . PHE A 1 100 ? -4.381 -11.021 -6.752 1.00 94.00 100 PHE A CA 1
ATOM 810 C C . PHE A 1 100 ? -4.504 -11.813 -5.435 1.00 94.00 100 PHE A C 1
ATOM 812 O O . PHE A 1 100 ? -4.942 -11.218 -4.453 1.00 94.00 100 PHE A O 1
ATOM 819 N N . PRO A 1 101 ? -4.103 -13.100 -5.333 1.00 94.19 101 PRO A N 1
ATOM 820 C CA . PRO A 1 101 ? -4.227 -13.847 -4.078 1.00 94.19 101 PRO A CA 1
ATOM 821 C C . PRO A 1 101 ? -3.350 -13.281 -2.952 1.00 94.19 101 PRO A C 1
ATOM 823 O O . PRO A 1 101 ? -3.739 -13.344 -1.788 1.00 94.19 101 PRO A O 1
ATOM 826 N N . GLY A 1 102 ? -2.192 -12.700 -3.282 1.00 93.12 102 GLY A N 1
ATOM 827 C CA . GLY A 1 102 ? -1.322 -12.052 -2.301 1.00 93.12 102 GLY A CA 1
ATOM 828 C C . GLY A 1 102 ? -1.958 -10.788 -1.724 1.00 93.12 102 GLY A C 1
ATOM 829 O O . GLY A 1 102 ? -2.013 -10.627 -0.506 1.00 93.12 102 GLY A O 1
ATOM 830 N N . LEU A 1 103 ? -2.506 -9.930 -2.593 1.00 92.81 103 LEU A N 1
ATOM 831 C CA . LEU A 1 103 ? -3.250 -8.741 -2.169 1.00 92.81 103 LEU A CA 1
ATOM 832 C C . LEU A 1 103 ? -4.504 -9.117 -1.377 1.00 92.81 103 LEU A C 1
ATOM 834 O O . LEU A 1 103 ? -4.733 -8.548 -0.314 1.00 92.81 103 LEU A O 1
ATOM 838 N N . LEU A 1 104 ? -5.265 -10.114 -1.839 1.00 93.31 104 LEU A N 1
ATOM 839 C CA . LEU A 1 104 ? -6.448 -10.619 -1.144 1.00 93.31 104 LEU A CA 1
ATOM 840 C C . LEU A 1 104 ? -6.116 -11.030 0.292 1.00 93.31 104 LEU A C 1
ATOM 842 O O . LEU A 1 104 ? -6.826 -10.650 1.217 1.00 93.31 104 LEU A O 1
ATOM 846 N N . LEU A 1 105 ? -5.031 -11.782 0.487 1.00 93.19 105 LEU A N 1
ATOM 847 C CA . LEU A 1 105 ? -4.614 -12.256 1.803 1.00 93.19 105 LEU A CA 1
ATOM 848 C C . LEU A 1 105 ? -4.211 -11.099 2.722 1.00 93.19 105 LEU A C 1
ATOM 850 O O . LEU A 1 105 ? -4.666 -11.044 3.863 1.00 93.19 105 LEU A O 1
ATOM 854 N N . ILE A 1 106 ? -3.404 -10.155 2.227 1.00 91.50 106 ILE A N 1
ATOM 855 C CA . ILE A 1 106 ? -2.984 -8.975 2.997 1.00 91.50 106 ILE A CA 1
ATOM 856 C C . ILE A 1 106 ? -4.204 -8.146 3.410 1.00 91.50 106 ILE A C 1
ATOM 858 O O . ILE A 1 106 ? -4.346 -7.791 4.582 1.00 91.50 106 ILE A O 1
ATOM 862 N N . ILE A 1 107 ? -5.110 -7.882 2.467 1.00 91.38 107 ILE A N 1
ATOM 863 C CA . ILE A 1 107 ? -6.313 -7.084 2.707 1.00 91.38 107 ILE A CA 1
ATOM 864 C C . ILE A 1 107 ? -7.241 -7.812 3.680 1.00 91.38 107 ILE A C 1
ATOM 866 O O . ILE A 1 107 ? -7.737 -7.203 4.624 1.00 91.38 107 ILE A O 1
ATOM 870 N N . PHE A 1 108 ? -7.432 -9.120 3.507 1.00 91.00 108 PHE A N 1
ATOM 871 C CA . PHE A 1 108 ? -8.269 -9.931 4.386 1.00 91.00 108 PHE A CA 1
ATOM 872 C C . PHE A 1 108 ? -7.758 -9.932 5.828 1.00 91.00 108 PHE A C 1
ATOM 874 O O . PHE A 1 108 ? -8.532 -9.664 6.745 1.00 91.00 108 PHE A O 1
ATOM 881 N N . ILE A 1 109 ? -6.459 -10.174 6.038 1.00 88.94 109 ILE A N 1
ATOM 882 C CA . ILE A 1 109 ? -5.828 -10.128 7.366 1.00 88.94 109 ILE A CA 1
ATOM 883 C C . ILE A 1 109 ? -6.028 -8.748 7.989 1.00 88.94 109 ILE A C 1
ATOM 885 O O . ILE A 1 109 ? -6.450 -8.626 9.137 1.00 88.94 109 ILE A O 1
ATOM 889 N N . THR A 1 110 ? -5.779 -7.697 7.222 1.00 87.12 110 THR A N 1
ATOM 890 C CA . THR A 1 110 ? -5.871 -6.334 7.737 1.00 87.12 110 THR A CA 1
ATOM 891 C C . THR A 1 110 ? -7.309 -5.932 8.074 1.00 87.12 110 THR A C 1
ATOM 893 O O . THR A 1 110 ? -7.541 -5.296 9.100 1.00 87.12 110 THR A O 1
ATOM 896 N N . CYS A 1 111 ? -8.297 -6.356 7.280 1.00 84.31 111 CYS A N 1
ATOM 897 C CA . CYS A 1 111 ? -9.713 -6.208 7.616 1.00 84.31 111 CYS A CA 1
ATOM 898 C C . CYS A 1 111 ? -10.080 -7.015 8.871 1.00 84.31 111 CYS A C 1
ATOM 900 O O . CYS A 1 111 ? -10.758 -6.497 9.753 1.00 84.31 111 CYS A O 1
ATOM 902 N N . ARG A 1 112 ? -9.593 -8.256 8.982 1.00 84.81 112 ARG A N 1
ATOM 903 C CA . ARG A 1 112 ? -9.897 -9.185 10.081 1.00 84.81 112 ARG A CA 1
ATOM 904 C C . ARG A 1 112 ? -9.341 -8.745 11.435 1.00 84.81 112 ARG A C 1
ATOM 906 O O . ARG A 1 112 ? -9.931 -9.070 12.466 1.00 84.81 112 ARG A O 1
ATOM 913 N N . PHE A 1 113 ? -8.197 -8.070 11.434 1.00 83.06 113 PHE A N 1
ATOM 914 C CA . PHE A 1 113 ? -7.476 -7.641 12.633 1.00 83.06 113 PHE A CA 1
ATOM 915 C C . PHE A 1 113 ? -7.520 -6.122 12.846 1.00 83.06 113 PHE A C 1
ATOM 917 O O . PHE A 1 113 ? -6.745 -5.593 13.642 1.00 83.06 113 PHE A O 1
ATOM 924 N N . ARG A 1 114 ? -8.442 -5.419 12.176 1.00 74.38 114 ARG A N 1
ATOM 925 C CA . ARG A 1 114 ? -8.633 -3.969 12.322 1.00 74.38 114 ARG A CA 1
ATOM 926 C C . ARG A 1 114 ? -8.909 -3.547 13.771 1.00 74.38 114 ARG A C 1
ATOM 928 O O . ARG A 1 114 ? -8.488 -2.471 14.177 1.00 74.38 114 ARG A O 1
ATOM 935 N N . ASP A 1 115 ? -9.551 -4.407 14.560 1.00 74.25 115 ASP A N 1
ATOM 936 C CA . ASP A 1 115 ? -9.885 -4.125 15.963 1.00 74.25 115 ASP A CA 1
ATOM 937 C C . ASP A 1 115 ? -8.682 -4.190 16.916 1.00 74.25 115 ASP A C 1
ATOM 939 O O . ASP A 1 115 ? -8.754 -3.737 18.063 1.00 74.25 115 ASP A O 1
ATOM 943 N N . LEU A 1 116 ? -7.550 -4.742 16.468 1.00 80.81 116 LEU A N 1
ATOM 944 C CA . LEU A 1 116 ? -6.337 -4.762 17.271 1.00 80.81 116 LEU A CA 1
ATOM 945 C C . LEU A 1 116 ? -5.703 -3.371 17.277 1.00 80.81 116 LEU A C 1
ATOM 947 O O . LEU A 1 116 ? -5.209 -2.891 16.26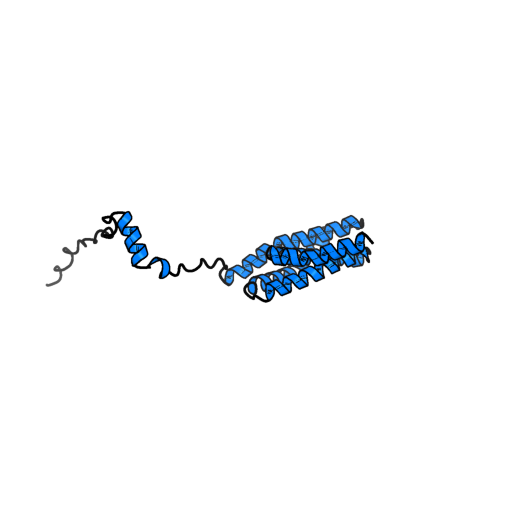0 1.00 80.81 116 LEU A O 1
ATOM 951 N N . LYS A 1 117 ? -5.591 -2.773 18.468 1.00 79.94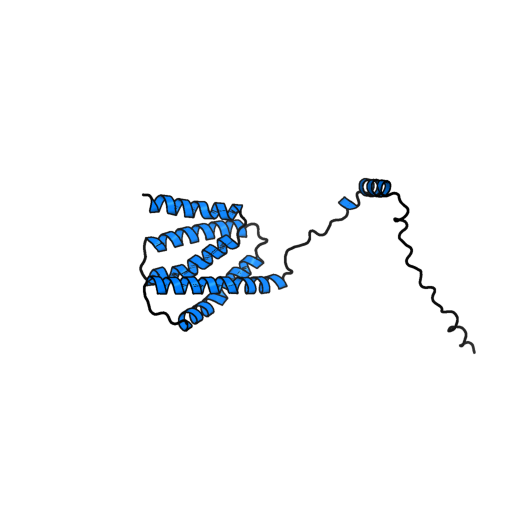 117 LYS A N 1
ATOM 952 C CA . LYS A 1 117 ? -4.903 -1.484 18.687 1.00 79.94 117 LYS A CA 1
ATOM 953 C C . LYS A 1 117 ? -3.447 -1.462 18.194 1.00 79.94 117 LYS A C 1
ATOM 955 O O . LYS A 1 117 ? -2.883 -0.388 18.029 1.00 79.94 117 LYS A O 1
ATOM 960 N N . LEU A 1 118 ? -2.841 -2.633 17.978 1.00 85.06 118 LEU A N 1
ATOM 961 C CA . LEU A 1 118 ? -1.479 -2.785 17.464 1.00 85.06 118 LEU A CA 1
ATOM 962 C C . LEU A 1 118 ? -1.400 -2.719 15.928 1.00 85.06 118 LEU A C 1
ATOM 964 O O . LEU A 1 118 ? -0.335 -2.433 15.390 1.00 85.06 118 LEU A O 1
ATOM 968 N N . MET A 1 119 ? -2.508 -2.946 15.215 1.00 85.88 119 MET A N 1
ATOM 969 C CA . MET A 1 119 ? -2.518 -2.967 13.751 1.00 85.88 119 MET A CA 1
ATOM 970 C C . MET A 1 119 ? -2.259 -1.576 13.165 1.00 85.88 119 MET A C 1
ATOM 972 O O . MET A 1 119 ? -1.447 -1.429 12.256 1.00 85.88 119 MET A O 1
ATOM 976 N N . THR A 1 120 ? -2.889 -0.543 13.727 1.00 86.12 120 THR A N 1
ATOM 977 C CA . THR A 1 120 ? -2.710 0.850 13.295 1.00 86.12 120 THR A CA 1
ATOM 978 C C . THR A 1 120 ? -1.250 1.315 13.376 1.00 86.12 120 THR A C 1
ATOM 980 O O . THR A 1 120 ? -0.719 1.707 12.341 1.00 86.12 120 THR A O 1
ATOM 983 N N . PRO A 1 121 ? -0.545 1.246 14.528 1.00 88.44 121 PRO A N 1
ATOM 984 C CA . PRO A 1 121 ? 0.857 1.661 14.581 1.00 88.44 121 PRO A CA 1
ATOM 985 C C . PRO A 1 121 ? 1.769 0.780 13.714 1.00 88.44 121 PRO A C 1
ATOM 987 O O . PRO A 1 121 ? 2.719 1.298 13.131 1.00 88.44 121 PRO A O 1
ATOM 990 N N . ALA A 1 122 ? 1.476 -0.518 13.569 1.00 89.62 122 ALA A N 1
ATOM 991 C CA . ALA A 1 122 ? 2.237 -1.394 12.679 1.00 89.62 122 ALA A CA 1
ATOM 992 C C . ALA A 1 122 ? 2.116 -0.959 11.207 1.00 89.62 122 ALA A C 1
ATOM 994 O O . ALA A 1 122 ? 3.132 -0.804 10.532 1.00 89.62 122 ALA A O 1
ATOM 995 N N . LEU A 1 123 ? 0.898 -0.691 10.726 1.00 88.50 123 LEU A N 1
ATOM 996 C CA . LEU A 1 123 ? 0.651 -0.180 9.373 1.00 88.50 123 LEU A CA 1
ATOM 997 C C . LEU A 1 123 ? 1.279 1.197 9.144 1.00 88.50 123 LEU A C 1
ATOM 999 O O . LEU A 1 123 ? 1.796 1.438 8.058 1.00 88.50 123 LEU A O 1
ATOM 1003 N N . THR A 1 124 ? 1.294 2.073 10.152 1.00 89.75 124 THR A N 1
ATOM 1004 C CA . THR A 1 124 ? 1.975 3.377 10.082 1.00 89.75 124 THR A CA 1
ATOM 1005 C C . THR A 1 124 ? 3.470 3.211 9.832 1.00 89.75 124 THR A C 1
ATOM 1007 O O . THR A 1 124 ? 4.020 3.849 8.936 1.00 89.75 124 THR A O 1
ATOM 1010 N N . VAL A 1 125 ? 4.134 2.342 10.601 1.00 92.44 125 VAL A N 1
ATOM 1011 C CA . VAL A 1 125 ? 5.579 2.102 10.470 1.00 92.44 125 VAL A CA 1
ATOM 1012 C C . VAL A 1 125 ? 5.897 1.416 9.144 1.00 92.44 125 VAL A C 1
ATOM 1014 O O . VAL A 1 125 ? 6.792 1.855 8.425 1.00 92.44 125 VAL A O 1
ATOM 1017 N N . ILE A 1 126 ? 5.141 0.376 8.784 1.00 92.31 126 ILE A N 1
ATOM 1018 C CA . ILE A 1 126 ? 5.323 -0.350 7.521 1.00 92.31 126 ILE A CA 1
ATOM 1019 C C . ILE A 1 126 ? 5.077 0.577 6.325 1.00 92.31 126 ILE A C 1
ATOM 1021 O O . ILE A 1 126 ? 5.865 0.574 5.382 1.00 92.31 126 ILE A O 1
ATOM 1025 N N . GLY A 1 127 ? 4.033 1.406 6.377 1.00 91.44 127 GLY A N 1
ATOM 1026 C CA . GLY A 1 127 ? 3.725 2.399 5.351 1.00 91.44 127 GLY A CA 1
ATOM 1027 C C . GLY A 1 127 ? 4.837 3.436 5.200 1.00 91.44 127 GLY A C 1
ATOM 1028 O O . GLY A 1 127 ? 5.274 3.696 4.082 1.00 91.44 127 GLY A O 1
ATOM 1029 N N . ALA A 1 128 ? 5.360 3.970 6.306 1.00 92.69 128 ALA A N 1
ATOM 1030 C CA . ALA A 1 128 ? 6.481 4.908 6.278 1.00 92.69 128 ALA A CA 1
ATOM 1031 C C . ALA A 1 128 ? 7.740 4.283 5.649 1.00 92.69 128 ALA A C 1
ATOM 1033 O O . ALA A 1 128 ? 8.326 4.862 4.735 1.00 92.69 128 ALA A O 1
ATOM 1034 N N . ILE A 1 129 ? 8.125 3.076 6.083 1.00 93.81 129 ILE A N 1
ATOM 1035 C CA . ILE A 1 129 ? 9.291 2.357 5.541 1.00 93.81 129 ILE A CA 1
ATOM 1036 C C . ILE A 1 129 ? 9.094 2.058 4.052 1.00 93.81 129 ILE A C 1
ATOM 1038 O O . ILE A 1 129 ? 9.994 2.307 3.252 1.00 93.81 129 ILE A O 1
ATOM 1042 N N . SER A 1 130 ? 7.915 1.561 3.670 1.00 93.06 130 SER A N 1
ATOM 1043 C CA . SER A 1 130 ? 7.580 1.244 2.280 1.00 93.06 130 SER A CA 1
ATOM 1044 C C . SER A 1 130 ? 7.633 2.482 1.383 1.00 93.06 130 SER A C 1
ATOM 1046 O O . SER A 1 130 ? 8.141 2.393 0.268 1.00 93.06 130 SER A O 1
ATOM 1048 N N . GLY A 1 131 ? 7.137 3.630 1.856 1.00 91.31 131 GLY A N 1
ATOM 1049 C CA . GLY A 1 131 ? 7.171 4.895 1.120 1.00 91.31 131 GLY A CA 1
ATOM 1050 C C . GLY A 1 131 ? 8.588 5.438 0.942 1.00 91.31 131 GLY A C 1
ATOM 1051 O O . GLY A 1 131 ? 8.979 5.786 -0.171 1.00 91.31 131 GLY A O 1
ATOM 1052 N N . CYS A 1 132 ? 9.394 5.443 2.010 1.00 92.12 132 CYS A N 1
ATOM 1053 C CA . CYS A 1 132 ? 10.800 5.847 1.933 1.00 92.12 132 CYS A CA 1
ATOM 1054 C C . CYS A 1 132 ? 11.604 4.925 1.006 1.00 92.12 132 CYS A C 1
ATOM 1056 O O . CYS A 1 132 ? 12.383 5.405 0.185 1.00 92.12 132 CYS A O 1
ATOM 1058 N N . TYR A 1 133 ? 11.394 3.607 1.096 1.00 92.19 133 TYR A N 1
ATOM 1059 C CA . TYR A 1 133 ? 12.071 2.639 0.234 1.00 92.19 133 TYR A CA 1
ATOM 1060 C C . TYR A 1 133 ? 11.663 2.797 -1.236 1.00 92.19 133 TYR A C 1
ATOM 1062 O O . TYR A 1 133 ? 12.519 2.742 -2.114 1.00 92.19 133 TYR A O 1
ATOM 1070 N N . LEU A 1 134 ? 10.383 3.067 -1.514 1.00 92.19 134 LEU A N 1
ATOM 1071 C CA . LEU A 1 134 ? 9.911 3.344 -2.871 1.00 92.19 134 LEU A CA 1
ATOM 1072 C C . LEU A 1 134 ? 10.613 4.567 -3.472 1.00 92.19 134 LEU A C 1
ATOM 1074 O O . LEU A 1 134 ? 11.086 4.491 -4.604 1.00 92.19 134 LEU A O 1
ATOM 1078 N N . LEU A 1 135 ? 10.720 5.666 -2.717 1.00 91.19 135 LEU A N 1
ATOM 1079 C CA . LEU A 1 135 ? 11.450 6.858 -3.159 1.00 91.19 135 LEU A CA 1
ATOM 1080 C C . LEU A 1 135 ? 12.937 6.576 -3.376 1.00 91.19 135 LEU A C 1
ATOM 1082 O O . LEU A 1 135 ? 13.505 7.018 -4.373 1.00 91.19 135 LEU A O 1
ATOM 1086 N N . HIS A 1 136 ? 13.558 5.819 -2.471 1.00 90.12 136 HIS A N 1
ATOM 1087 C CA . HIS A 1 136 ? 14.958 5.437 -2.593 1.00 90.12 136 HIS A CA 1
ATOM 1088 C C . HIS A 1 136 ? 15.226 4.672 -3.894 1.00 90.12 136 HIS A C 1
ATOM 1090 O O . HIS A 1 136 ? 16.141 5.036 -4.630 1.00 90.12 136 HIS A O 1
ATOM 1096 N N . VAL A 1 137 ? 14.404 3.661 -4.201 1.00 89.94 137 VAL A N 1
ATOM 1097 C CA . VAL A 1 137 ? 14.521 2.860 -5.429 1.00 89.94 137 VAL A CA 1
ATOM 1098 C C . VAL A 1 137 ? 14.267 3.707 -6.674 1.00 89.94 137 VAL A C 1
ATOM 1100 O O . VAL A 1 137 ? 15.010 3.595 -7.645 1.00 89.94 137 VAL A O 1
ATOM 1103 N N . LEU A 1 138 ? 13.246 4.569 -6.639 1.00 88.50 138 LEU A N 1
ATOM 1104 C CA . LEU A 1 138 ? 12.888 5.425 -7.769 1.00 88.50 138 LEU A CA 1
ATOM 1105 C C . LEU A 1 138 ? 14.042 6.342 -8.195 1.00 88.50 138 LEU A C 1
ATOM 1107 O O . LEU A 1 138 ? 14.178 6.631 -9.381 1.00 88.50 138 LEU A O 1
ATOM 1111 N N . TYR A 1 139 ? 14.854 6.790 -7.237 1.00 86.00 139 TYR A N 1
ATOM 1112 C CA . TYR A 1 139 ? 15.960 7.697 -7.509 1.00 86.00 139 TYR A CA 1
ATOM 1113 C C . TYR A 1 139 ? 17.300 6.992 -7.739 1.00 86.00 139 TYR A C 1
ATOM 1115 O O . TYR A 1 139 ? 18.016 7.339 -8.674 1.00 86.00 139 TYR A O 1
ATOM 1123 N N . ASN A 1 140 ? 17.675 6.041 -6.878 1.00 85.50 140 ASN A N 1
ATOM 1124 C CA . ASN A 1 140 ? 19.032 5.485 -6.880 1.00 85.50 140 ASN A CA 1
ATOM 1125 C C . ASN A 1 140 ? 19.234 4.426 -7.964 1.00 85.50 140 ASN A C 1
ATOM 1127 O O . ASN A 1 140 ? 20.332 4.310 -8.498 1.00 85.50 140 ASN A O 1
ATOM 1131 N N . ASP A 1 141 ? 18.181 3.686 -8.316 1.00 79.69 141 ASP A N 1
ATOM 1132 C CA . ASP A 1 141 ? 18.279 2.542 -9.218 1.00 79.69 141 ASP A CA 1
ATOM 1133 C C . ASP A 1 141 ? 17.190 2.569 -10.311 1.00 79.69 141 ASP A C 1
ATOM 1135 O O . ASP A 1 141 ? 16.344 1.667 -10.371 1.00 79.69 141 ASP A O 1
ATOM 1139 N N . PRO A 1 142 ? 17.214 3.542 -11.249 1.00 80.50 142 PRO A N 1
ATOM 1140 C CA . PRO A 1 142 ? 16.267 3.618 -12.366 1.00 80.50 142 PRO A CA 1
ATOM 1141 C C . PRO A 1 142 ? 16.586 2.591 -13.470 1.00 80.50 142 PRO A C 1
ATOM 1143 O O . PRO A 1 142 ? 16.359 2.816 -14.655 1.00 80.50 142 PRO A O 1
ATOM 1146 N N . ALA A 1 143 ? 17.163 1.443 -13.121 1.00 88.38 143 ALA A N 1
ATOM 1147 C CA . ALA A 1 143 ? 17.310 0.345 -14.060 1.00 88.38 143 ALA A CA 1
ATOM 1148 C C . ALA A 1 143 ? 15.952 -0.346 -14.231 1.00 88.38 143 ALA A C 1
ATOM 1150 O O . ALA A 1 143 ? 15.288 -0.680 -13.248 1.00 88.38 143 ALA A O 1
ATOM 1151 N N . PHE A 1 144 ? 15.567 -0.647 -15.474 1.00 86.31 144 PHE A N 1
ATOM 1152 C CA . PHE A 1 144 ? 14.265 -1.247 -15.795 1.00 86.31 144 PHE A CA 1
ATOM 1153 C C . PHE A 1 144 ? 13.919 -2.466 -14.917 1.00 86.31 144 PHE A C 1
ATOM 1155 O O . PHE A 1 144 ? 12.827 -2.554 -14.360 1.00 86.31 144 PHE A O 1
ATOM 1162 N N . GLY A 1 145 ? 14.869 -3.391 -14.729 1.00 86.44 145 GLY A N 1
ATOM 1163 C CA . GLY A 1 145 ? 14.656 -4.596 -13.920 1.00 86.44 145 GLY A CA 1
ATOM 1164 C C . GLY A 1 145 ? 14.396 -4.322 -12.432 1.00 86.44 145 GLY A C 1
ATOM 1165 O O . GLY A 1 145 ? 13.669 -5.080 -11.790 1.00 86.44 145 GLY A O 1
ATOM 1166 N N . VAL A 1 146 ? 14.951 -3.236 -11.887 1.00 89.06 146 VAL A N 1
ATOM 1167 C CA . VAL A 1 146 ? 14.708 -2.808 -10.503 1.00 89.06 146 VAL A CA 1
ATOM 1168 C C . VAL A 1 146 ? 13.366 -2.082 -10.413 1.00 89.06 146 VAL A C 1
ATOM 1170 O O . VAL A 1 146 ? 12.556 -2.398 -9.540 1.00 89.06 146 VAL A O 1
ATOM 1173 N N . MET A 1 147 ? 13.079 -1.209 -11.381 1.00 90.44 147 MET A N 1
ATOM 1174 C CA . MET A 1 147 ? 11.832 -0.450 -11.467 1.00 90.44 147 MET A CA 1
ATOM 1175 C C . MET A 1 147 ? 10.590 -1.345 -11.600 1.00 90.44 147 MET A C 1
ATOM 1177 O O . MET A 1 147 ? 9.517 -0.995 -11.121 1.00 90.44 147 MET A O 1
ATOM 1181 N N . MET A 1 148 ? 10.727 -2.559 -12.144 1.00 90.31 148 MET A N 1
ATOM 1182 C CA . MET A 1 148 ? 9.650 -3.560 -12.179 1.00 90.31 148 MET A CA 1
ATOM 1183 C C . MET A 1 148 ? 9.170 -4.030 -10.793 1.00 90.31 148 MET A C 1
ATOM 1185 O O . MET A 1 148 ? 8.124 -4.675 -10.698 1.00 90.31 148 MET A O 1
ATOM 1189 N N . ARG A 1 149 ? 9.894 -3.713 -9.711 1.00 89.88 149 ARG A N 1
ATOM 1190 C CA . ARG A 1 149 ? 9.460 -3.954 -8.322 1.00 89.88 149 ARG A CA 1
ATOM 1191 C C . ARG A 1 149 ? 8.594 -2.816 -7.772 1.00 89.88 149 ARG A C 1
ATOM 1193 O O . ARG A 1 149 ? 7.788 -3.051 -6.871 1.00 89.88 149 ARG A O 1
ATOM 1200 N N . CYS A 1 150 ? 8.717 -1.612 -8.332 1.00 91.62 150 CYS A N 1
ATOM 1201 C CA . CYS A 1 150 ? 7.994 -0.422 -7.890 1.00 91.62 150 CYS A CA 1
ATOM 1202 C C . CYS A 1 150 ? 6.467 -0.554 -7.971 1.00 91.62 150 CYS A C 1
ATOM 1204 O O . CYS A 1 150 ? 5.827 -0.120 -7.020 1.00 91.62 150 CYS A O 1
ATOM 1206 N N . PRO A 1 151 ? 5.852 -1.186 -8.995 1.00 92.94 151 PRO A N 1
ATOM 1207 C CA . PRO A 1 151 ? 4.398 -1.335 -9.056 1.00 92.94 151 PRO A CA 1
ATOM 1208 C C . PRO A 1 151 ? 3.806 -2.017 -7.822 1.00 92.94 151 PRO A C 1
ATOM 1210 O O . PRO A 1 151 ? 2.866 -1.506 -7.223 1.00 92.94 151 PRO A O 1
ATOM 1213 N N . GLY A 1 152 ? 4.399 -3.136 -7.389 1.00 92.69 152 GLY A N 1
ATOM 1214 C CA . GLY A 1 152 ? 3.943 -3.858 -6.200 1.00 92.69 152 GLY A CA 1
ATOM 1215 C C . GLY A 1 152 ? 4.130 -3.046 -4.920 1.00 92.69 152 GLY A C 1
ATOM 1216 O O . GLY A 1 152 ? 3.217 -2.963 -4.099 1.00 92.69 152 GLY A O 1
ATOM 1217 N N . LEU A 1 153 ? 5.295 -2.409 -4.777 1.00 93.00 153 LEU A N 1
ATOM 1218 C CA . LEU A 1 153 ? 5.625 -1.595 -3.609 1.00 93.00 153 LEU A CA 1
ATOM 1219 C C . LEU A 1 153 ? 4.752 -0.331 -3.515 1.00 93.00 153 LEU A C 1
ATOM 1221 O O . LEU A 1 153 ? 4.294 0.015 -2.431 1.00 93.00 153 LEU A O 1
ATOM 1225 N N . ALA A 1 154 ? 4.468 0.320 -4.644 1.00 93.81 154 ALA A N 1
ATOM 1226 C CA . ALA A 1 154 ? 3.601 1.491 -4.727 1.00 93.81 154 ALA A CA 1
ATOM 1227 C C . ALA A 1 154 ? 2.151 1.144 -4.378 1.00 93.81 154 ALA A C 1
ATOM 1229 O O . ALA A 1 154 ? 1.539 1.827 -3.558 1.00 93.81 154 ALA A O 1
ATOM 1230 N N . THR A 1 155 ? 1.608 0.052 -4.930 1.00 94.75 155 THR A N 1
ATOM 1231 C CA . THR A 1 155 ? 0.265 -0.424 -4.568 1.00 94.75 155 THR A CA 1
ATOM 1232 C C . THR A 1 155 ? 0.173 -0.755 -3.081 1.00 94.75 155 THR A C 1
ATOM 1234 O O . THR A 1 155 ? -0.800 -0.374 -2.435 1.00 94.75 155 THR A O 1
ATOM 1237 N N . PHE A 1 156 ? 1.186 -1.423 -2.523 1.00 93.50 156 PHE A N 1
ATOM 1238 C CA . PHE A 1 156 ? 1.225 -1.759 -1.102 1.00 93.50 156 PHE A CA 1
ATOM 1239 C C . PHE A 1 156 ? 1.318 -0.516 -0.205 1.00 93.50 156 PHE A C 1
ATOM 1241 O O . PHE A 1 156 ? 0.583 -0.403 0.771 1.00 93.50 156 PHE A O 1
ATOM 1248 N N . TRP A 1 157 ? 2.159 0.455 -0.562 1.00 94.69 157 TRP A N 1
ATOM 1249 C CA . TRP A 1 157 ? 2.278 1.708 0.180 1.00 94.69 157 TRP A CA 1
ATOM 1250 C C . TRP A 1 157 ? 0.972 2.514 0.180 1.00 94.69 157 TRP A C 1
ATOM 1252 O O . TRP A 1 157 ? 0.511 2.949 1.237 1.00 94.69 157 TRP A O 1
ATOM 1262 N N . ILE A 1 158 ? 0.329 2.651 -0.986 1.00 93.56 158 ILE A N 1
ATOM 1263 C CA . ILE A 1 158 ? -0.975 3.319 -1.114 1.00 93.56 158 ILE A CA 1
ATOM 1264 C C . ILE A 1 158 ? -2.040 2.576 -0.308 1.00 93.56 158 ILE A C 1
ATOM 1266 O O . ILE A 1 158 ? -2.868 3.209 0.343 1.00 93.56 158 ILE A O 1
ATOM 1270 N N . TYR A 1 159 ? -2.002 1.243 -0.305 1.00 92.94 159 TYR A N 1
ATOM 1271 C CA . TYR A 1 159 ? -2.877 0.437 0.536 1.00 92.94 159 TYR A CA 1
ATOM 1272 C C . TYR A 1 159 ? -2.691 0.744 2.031 1.00 92.94 159 TYR A C 1
ATOM 1274 O O . TYR A 1 159 ? -3.679 0.964 2.732 1.00 92.94 159 TYR A O 1
ATOM 1282 N N . CYS A 1 160 ? -1.446 0.824 2.517 1.00 90.75 160 CYS A N 1
ATOM 1283 C CA . CYS A 1 160 ? -1.170 1.197 3.905 1.00 90.75 160 CYS A CA 1
ATOM 1284 C C . CYS A 1 160 ? -1.750 2.575 4.243 1.00 90.75 160 CYS A C 1
ATOM 1286 O O . CYS A 1 160 ? -2.426 2.706 5.258 1.00 90.75 160 CYS A O 1
ATOM 1288 N N . ILE A 1 161 ? -1.551 3.577 3.380 1.00 90.88 161 ILE A N 1
ATOM 1289 C CA . ILE A 1 161 ? -2.100 4.928 3.576 1.00 90.88 161 ILE A CA 1
ATOM 1290 C C . ILE A 1 161 ? -3.630 4.906 3.611 1.00 90.88 161 ILE A C 1
ATOM 1292 O O . ILE A 1 161 ? -4.234 5.513 4.491 1.00 90.88 161 ILE A O 1
ATOM 1296 N N . PHE A 1 162 ? -4.257 4.182 2.683 1.00 90.69 162 PHE A N 1
ATOM 1297 C CA . PHE A 1 162 ? -5.713 4.063 2.594 1.00 90.69 162 PHE A CA 1
ATOM 1298 C C . PHE A 1 162 ? -6.338 3.429 3.845 1.00 90.69 162 PHE A C 1
ATOM 1300 O O . PHE A 1 162 ? -7.483 3.715 4.189 1.00 90.69 162 PHE A O 1
ATOM 1307 N N . GLN A 1 163 ? -5.599 2.557 4.527 1.00 88.00 163 GLN A N 1
ATOM 1308 C CA . GLN A 1 163 ? -6.083 1.816 5.685 1.00 88.00 163 GLN A CA 1
ATOM 1309 C C . GLN A 1 163 ? -5.914 2.569 7.019 1.00 88.00 163 GLN A C 1
ATOM 1311 O O . GLN A 1 163 ? -6.489 2.139 8.024 1.00 88.00 163 GLN A O 1
ATOM 1316 N N . LEU A 1 164 ? -5.148 3.664 7.044 1.00 87.94 164 LEU A N 1
ATOM 1317 C CA . LEU A 1 164 ? -4.886 4.479 8.232 1.00 87.94 164 LEU A CA 1
ATOM 1318 C C . LEU A 1 164 ? -5.897 5.624 8.380 1.00 87.94 164 LEU A C 1
ATOM 1320 O O . LEU A 1 164 ? -6.322 6.234 7.401 1.00 87.94 164 LEU A O 1
ATOM 1324 N N . ASP A 1 165 ? -6.219 5.974 9.627 1.00 84.94 165 ASP A N 1
ATOM 1325 C CA . ASP A 1 165 ? -6.934 7.216 9.939 1.00 84.94 165 ASP A CA 1
ATOM 1326 C C . ASP A 1 165 ? -6.068 8.452 9.630 1.00 84.94 165 ASP A C 1
ATOM 1328 O O . ASP A 1 165 ? -4.844 8.368 9.507 1.00 84.94 165 ASP A O 1
ATOM 1332 N N . LEU A 1 166 ? -6.688 9.635 9.572 1.00 85.50 166 LEU A N 1
ATOM 1333 C CA . LEU A 1 166 ? -6.026 10.882 9.166 1.00 85.50 166 LEU A CA 1
ATOM 1334 C C . LEU A 1 166 ? -4.734 11.182 9.949 1.00 85.50 166 LEU A C 1
ATOM 1336 O O . LEU A 1 166 ? -3.716 11.518 9.352 1.00 85.50 166 LEU A O 1
ATOM 1340 N N . ILE A 1 167 ? -4.753 11.044 11.278 1.00 88.19 167 ILE A N 1
ATOM 1341 C CA . ILE A 1 167 ? -3.585 11.353 12.119 1.00 88.19 167 ILE A CA 1
ATOM 1342 C C . ILE A 1 167 ? -2.417 10.383 11.882 1.00 88.19 167 ILE A C 1
ATOM 1344 O O . ILE A 1 167 ? -1.329 10.855 11.546 1.00 88.19 167 ILE A O 1
ATOM 1348 N N . PRO A 1 168 ? -2.577 9.052 12.026 1.00 83.19 168 PRO A N 1
ATOM 1349 C CA . PRO A 1 168 ? -1.480 8.127 11.749 1.00 83.19 168 PRO A CA 1
ATOM 1350 C C . PRO A 1 168 ? -1.025 8.170 10.283 1.00 83.19 168 PRO A C 1
ATOM 1352 O O . PRO A 1 168 ? 0.163 8.001 10.022 1.00 83.19 168 PRO A O 1
ATOM 1355 N N . CYS A 1 169 ? -1.922 8.477 9.340 1.00 86.12 169 CYS A N 1
ATOM 1356 C CA . CYS A 1 169 ? -1.570 8.728 7.945 1.00 86.12 169 CYS A CA 1
ATOM 1357 C C . CYS A 1 169 ? -0.586 9.902 7.808 1.00 86.12 169 CYS A C 1
ATOM 1359 O O . CYS A 1 169 ? 0.499 9.722 7.251 1.00 86.12 169 CYS A O 1
ATOM 1361 N N . LEU A 1 170 ? -0.894 11.067 8.392 1.00 89.19 170 LEU A N 1
ATOM 1362 C CA . LEU A 1 170 ? 0.002 12.232 8.378 1.00 89.19 170 LEU A CA 1
ATOM 1363 C C . LEU A 1 170 ? 1.367 11.905 8.995 1.00 89.19 170 LEU A C 1
ATOM 1365 O O . LEU A 1 170 ? 2.398 12.241 8.418 1.00 89.19 170 LEU A O 1
ATOM 1369 N N . ILE A 1 171 ? 1.378 11.189 10.124 1.00 89.06 171 ILE A N 1
ATOM 1370 C CA . ILE A 1 171 ? 2.617 10.754 10.783 1.00 89.06 171 ILE A CA 1
ATOM 1371 C C . ILE A 1 171 ? 3.439 9.843 9.866 1.00 89.06 171 ILE A C 1
ATOM 1373 O O . ILE A 1 171 ? 4.653 10.007 9.792 1.00 89.06 171 ILE A O 1
ATOM 1377 N N . SER A 1 172 ? 2.803 8.913 9.143 1.00 88.44 172 SER A N 1
ATOM 1378 C CA . SER A 1 172 ? 3.505 8.031 8.198 1.00 88.44 172 SER A CA 1
ATOM 1379 C C . SER A 1 172 ? 4.098 8.779 6.999 1.00 88.44 172 SER A C 1
ATOM 1381 O O . SER A 1 172 ? 5.105 8.343 6.445 1.00 88.44 172 SER A O 1
ATOM 1383 N N . LEU A 1 173 ? 3.508 9.918 6.620 1.00 89.38 173 LEU A N 1
ATOM 1384 C CA . LEU A 1 173 ? 3.943 10.730 5.484 1.00 89.38 173 LEU A CA 1
ATOM 1385 C C . LEU A 1 173 ? 5.107 11.665 5.826 1.00 89.38 173 LEU A C 1
ATOM 1387 O O . LEU A 1 173 ? 5.927 11.948 4.956 1.00 89.38 173 LEU A O 1
ATOM 1391 N N . LEU A 1 174 ? 5.207 12.126 7.077 1.00 91.88 174 LEU A N 1
ATOM 1392 C CA . LEU A 1 174 ? 6.297 12.993 7.541 1.00 91.88 174 LEU A CA 1
ATOM 1393 C C . LEU A 1 174 ? 7.703 12.464 7.204 1.00 91.88 174 LEU A C 1
ATOM 1395 O O . LEU A 1 174 ? 8.470 13.224 6.615 1.00 91.88 174 LEU A O 1
ATOM 1399 N N . PRO A 1 175 ? 8.079 11.206 7.517 1.00 89.44 175 PRO A N 1
ATOM 1400 C CA . PRO A 1 175 ? 9.409 10.698 7.185 1.00 89.44 175 PRO A CA 1
ATOM 1401 C C . PRO A 1 175 ? 9.629 10.582 5.674 1.00 89.44 175 PRO A C 1
ATOM 1403 O O . PRO A 1 175 ? 10.732 10.849 5.211 1.00 89.44 175 PRO A O 1
ATOM 1406 N N . VAL A 1 176 ? 8.591 10.250 4.900 1.00 88.94 176 VAL A N 1
ATOM 1407 C CA . VAL A 1 176 ? 8.666 10.177 3.432 1.00 88.94 176 VAL A CA 1
ATOM 1408 C C . VAL A 1 176 ? 8.914 11.568 2.841 1.00 88.94 176 VAL A C 1
ATOM 1410 O O . VAL A 1 176 ? 9.797 11.739 2.005 1.00 88.94 176 VAL A O 1
ATOM 1413 N N . GLY A 1 177 ? 8.179 12.578 3.313 1.00 89.69 177 GLY A N 1
ATOM 1414 C CA . GLY A 1 177 ? 8.344 13.969 2.893 1.00 89.69 177 GLY A CA 1
ATOM 1415 C C . GLY A 1 177 ? 9.680 14.566 3.333 1.00 89.69 177 GLY A C 1
ATOM 1416 O O . GLY A 1 177 ? 10.325 15.258 2.551 1.00 89.69 177 GLY A O 1
ATOM 1417 N N . ALA A 1 178 ? 10.133 14.255 4.550 1.00 89.50 178 ALA A N 1
ATOM 1418 C CA . ALA A 1 178 ? 11.456 14.644 5.027 1.00 89.50 178 ALA A CA 1
ATOM 1419 C C . ALA A 1 178 ? 12.557 14.007 4.171 1.00 89.50 178 ALA A C 1
ATOM 1421 O O . ALA A 1 178 ? 13.468 14.709 3.742 1.00 89.50 178 ALA A O 1
ATOM 1422 N N . TYR A 1 179 ? 12.448 12.709 3.871 1.00 88.44 179 TYR A N 1
ATOM 1423 C CA . TYR A 1 179 ? 13.380 12.014 2.986 1.00 88.44 179 TYR A CA 1
ATOM 1424 C C . TYR A 1 179 ? 13.424 12.669 1.604 1.00 88.44 179 TYR A C 1
ATOM 1426 O O . TYR A 1 179 ? 14.504 12.997 1.127 1.00 88.44 179 TYR A O 1
ATOM 1434 N N . TYR A 1 180 ? 12.261 12.941 1.005 1.00 88.88 180 TYR A N 1
ATOM 1435 C CA . TYR A 1 180 ? 12.173 13.651 -0.270 1.00 88.88 180 TYR A CA 1
ATOM 1436 C C . TYR A 1 180 ? 12.850 15.025 -0.212 1.00 88.88 180 TYR A C 1
ATOM 1438 O O . TYR A 1 180 ? 13.670 15.335 -1.066 1.00 88.88 180 TYR A O 1
ATOM 1446 N N . TYR A 1 181 ? 12.555 15.835 0.808 1.00 89.75 181 TYR A N 1
ATOM 1447 C CA . TYR A 1 181 ? 13.128 17.173 0.940 1.00 89.75 181 TYR A CA 1
ATOM 1448 C C . TYR A 1 181 ? 14.651 17.138 1.108 1.00 89.75 181 TYR A C 1
ATOM 1450 O O . TYR A 1 181 ? 15.358 17.791 0.348 1.00 89.75 181 TYR A O 1
ATOM 1458 N N . PHE A 1 182 ? 15.171 16.360 2.061 1.00 87.06 182 PHE A N 1
ATOM 1459 C CA . PHE A 1 182 ? 16.612 16.305 2.325 1.00 87.06 182 PHE A CA 1
ATOM 1460 C C . PHE A 1 182 ? 17.409 15.725 1.167 1.00 87.06 182 PHE A C 1
ATOM 1462 O O . PHE A 1 182 ? 18.540 16.135 0.952 1.00 87.06 182 PHE A O 1
ATOM 1469 N N . TYR A 1 183 ? 16.840 14.760 0.455 1.00 80.75 183 TYR A N 1
ATOM 1470 C CA . TYR A 1 183 ? 17.559 14.039 -0.579 1.00 80.75 183 TYR A CA 1
ATOM 1471 C C . TYR A 1 183 ? 17.426 14.693 -1.967 1.00 80.75 183 TYR A C 1
ATOM 1473 O O . TYR A 1 183 ? 18.282 14.493 -2.818 1.00 80.75 183 TYR A O 1
ATOM 1481 N N . TYR A 1 184 ? 16.374 15.485 -2.208 1.00 69.44 184 TYR A N 1
ATOM 1482 C CA . TYR A 1 184 ? 16.178 16.199 -3.476 1.00 69.44 184 TYR A CA 1
ATOM 1483 C C . TYR A 1 184 ? 16.757 17.626 -3.477 1.00 69.44 184 TYR A C 1
ATOM 1485 O O . TYR A 1 184 ? 17.118 18.133 -4.536 1.00 69.44 184 TYR A O 1
ATOM 1493 N N . HIS A 1 185 ? 16.816 18.302 -2.321 1.00 66.25 185 HIS A N 1
ATOM 1494 C CA . HIS A 1 185 ? 17.291 19.693 -2.222 1.00 66.25 185 HIS A CA 1
ATOM 1495 C C . HIS A 1 185 ? 18.750 19.859 -1.763 1.00 66.25 185 HIS A C 1
ATOM 1497 O O . HIS A 1 185 ? 19.217 20.999 -1.699 1.00 66.25 185 HIS A O 1
ATOM 1503 N N . VAL A 1 186 ? 19.458 18.772 -1.450 1.00 54.19 186 VAL A N 1
ATOM 1504 C CA . VAL A 1 186 ? 20.894 18.770 -1.111 1.00 54.19 186 VAL A CA 1
ATOM 1505 C C . VAL A 1 186 ? 21.662 18.066 -2.215 1.00 54.19 186 VAL A C 1
ATOM 1507 O O . VAL A 1 186 ? 22.648 18.664 -2.696 1.00 54.19 186 VAL A O 1
#

Foldseek 3Di:
DPPPPPDPPPPPPDPDPPPPPVVPDDPVVVVVCCVVVVVVVVPPPVPPPVQPPPVVLLVVLLVVLVVLLVQLLVLLVVLCVVVVHDDDPVVSVVVSVVCSVVSSVVSSVCSNCVVPPVSQVVLLVVLLVLLQVLVVCVPPPSDSVSSSVNSVSVSSSVVSLVSHDPVSSVVSCVSNVVSCCVVVVD

pLDDT: mean 79.85, std 16.66, range [38.62, 95.69]

Radius of gyration: 30.82 Å; chains: 1; bounding box: 96×56×62 Å

InterPro domains:
  IPR056136 Domain of unknown function 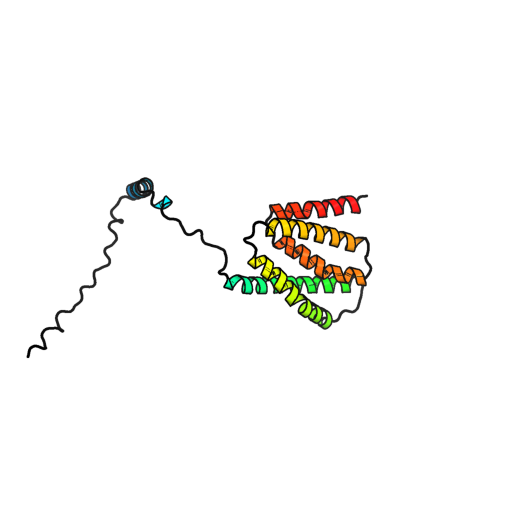DUF7719 [PF24841] (122-181)

Organism: NCBI:txid1314790